Protein AF-A0A0R3R130-F1 (afdb_monomer_lite)

pLDDT: mean 77.48, std 17.97, range [28.05, 92.94]

Foldseek 3Di:
DDDDDDDPVVVVVVVVVVPPCQVVLVVLLVLLLVLLPPQVPPDDDDPVCVVCVVVVVVVVLVVLVVLLVVCVVVVDPDLQVSLVVVVVVVCVVVVVVVVVCVVVDDDDPPPPDDPVNVVVVVVCVVPVVVVSSVLSVCSNVDDSSVSVSVVSVVSLVVSVVCCVVVVPVDGDPSSVSSSVSNVVSVVVVVVVVVVVVVVVVVVVD

Sequence (205 aa):
MNEPCSRPHCFLSYFHHRNSSRPDLLAPIAFGGSLSWLELSLIEYETYSLIFAPVLAILQGFQVLQIQKCYQTLNANQPETFILYFTGFTTIGLSVPAFYSWINSTISADASWESIDYLLIGMSLMFMPNYKYSEMWLQLNLTAYDFMVLEQAKFWAASIGQWLVQNMAHATIFALTGKIIMLGALMRYFTEIKQPQKADYNNLS

Organism: NCBI:txid42155

Structure (mmCIF, N/CA/C/O backbone):
data_AF-A0A0R3R130-F1
#
_entry.id   AF-A0A0R3R130-F1
#
loop_
_atom_site.group_PDB
_atom_site.id
_atom_site.type_symbol
_atom_site.label_atom_id
_atom_site.label_alt_id
_atom_site.label_comp_id
_atom_site.label_asym_id
_atom_site.label_entity_id
_atom_site.label_seq_id
_atom_site.pdbx_PDB_ins_code
_atom_site.Cartn_x
_atom_site.Cartn_y
_atom_site.Cartn_z
_atom_site.occupancy
_atom_site.B_iso_or_equiv
_atom_site.auth_seq_id
_a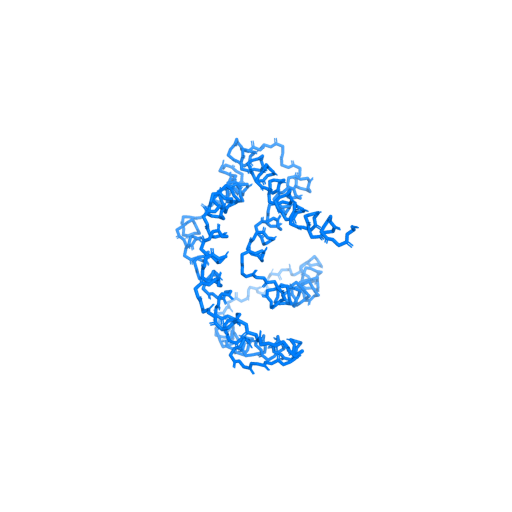tom_site.auth_comp_id
_atom_site.auth_asym_id
_atom_site.auth_atom_id
_atom_site.pdbx_PDB_model_num
ATOM 1 N N . MET A 1 1 ? -29.002 -7.096 43.453 1.00 31.34 1 MET A N 1
ATOM 2 C CA . MET A 1 1 ? -29.410 -8.262 42.642 1.00 31.34 1 MET A CA 1
ATOM 3 C C . MET A 1 1 ? -29.860 -7.690 41.311 1.00 31.34 1 MET A C 1
ATOM 5 O O . MET A 1 1 ? -30.945 -7.136 41.238 1.00 31.34 1 MET A O 1
ATOM 9 N N . ASN A 1 2 ? -28.941 -7.647 40.345 1.00 29.89 2 ASN A N 1
ATOM 10 C CA . ASN A 1 2 ? -29.126 -6.974 39.060 1.00 29.89 2 ASN A CA 1
ATOM 11 C C . ASN A 1 2 ? -29.527 -8.016 38.018 1.00 29.89 2 ASN A C 1
ATOM 13 O O . ASN A 1 2 ? -28.760 -8.943 37.763 1.00 29.89 2 ASN A O 1
ATOM 17 N N . GLU A 1 3 ? -30.695 -7.846 37.412 1.00 28.05 3 GLU A N 1
ATOM 18 C CA . GLU A 1 3 ? -31.044 -8.532 36.171 1.00 28.05 3 GLU A CA 1
ATOM 19 C C . GLU A 1 3 ? -30.423 -7.773 34.984 1.00 28.05 3 GLU A C 1
ATOM 21 O O . GLU A 1 3 ? -30.603 -6.556 34.878 1.00 28.05 3 GLU A O 1
ATOM 26 N N . PRO A 1 4 ? -29.684 -8.435 34.077 1.00 39.84 4 PRO A N 1
ATOM 27 C CA . PRO A 1 4 ? -29.203 -7.800 32.861 1.00 39.84 4 PRO A CA 1
ATOM 28 C C . PRO A 1 4 ? -30.310 -7.760 31.799 1.00 39.84 4 PRO A C 1
ATOM 30 O O . PRO A 1 4 ? -30.904 -8.772 31.427 1.00 39.84 4 PRO A O 1
ATOM 33 N N . CYS A 1 5 ? -30.558 -6.554 31.288 1.00 30.91 5 CYS A N 1
ATOM 34 C CA . CYS A 1 5 ? -31.494 -6.254 30.212 1.00 30.91 5 CYS A CA 1
ATOM 35 C C . CYS A 1 5 ? -31.111 -6.998 28.916 1.00 30.91 5 CYS A C 1
ATOM 37 O O . CYS A 1 5 ? -30.231 -6.580 28.165 1.00 30.91 5 CYS A O 1
ATOM 39 N N . SER A 1 6 ? -31.800 -8.108 28.643 1.00 38.41 6 SER A N 1
ATOM 40 C CA . SER A 1 6 ? -31.824 -8.789 27.346 1.00 38.41 6 SER A CA 1
ATOM 41 C C . SER A 1 6 ? -32.744 -8.046 26.375 1.00 38.41 6 SER A C 1
ATOM 43 O O . SER A 1 6 ? -33.950 -8.282 26.384 1.00 38.41 6 SER A O 1
ATOM 45 N N . ARG A 1 7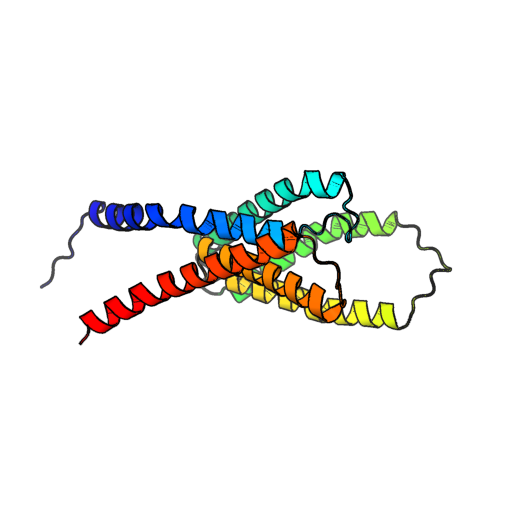 ? -32.208 -7.184 25.497 1.00 35.62 7 ARG A N 1
ATOM 46 C CA . ARG A 1 7 ? -32.868 -6.842 24.216 1.00 35.62 7 ARG A CA 1
ATOM 47 C C . ARG A 1 7 ? -31.848 -6.579 23.089 1.00 35.62 7 ARG A C 1
ATOM 49 O O . ARG A 1 7 ? -31.113 -5.596 23.164 1.00 35.62 7 ARG A O 1
ATOM 56 N N . PRO A 1 8 ? -31.861 -7.359 21.988 1.00 36.44 8 PRO A N 1
ATOM 57 C CA . PRO A 1 8 ? -30.948 -7.195 20.844 1.00 36.44 8 PRO A CA 1
ATOM 58 C C . PRO A 1 8 ? -31.206 -5.932 19.994 1.00 36.44 8 PRO A C 1
ATOM 60 O O . PRO A 1 8 ? -30.389 -5.569 19.151 1.00 36.44 8 PRO A O 1
ATOM 63 N N . HIS A 1 9 ? -32.306 -5.210 20.229 1.00 28.75 9 HIS A N 1
ATOM 64 C CA . HIS A 1 9 ? -32.663 -4.011 19.460 1.00 28.75 9 HIS A CA 1
ATOM 65 C C . HIS A 1 9 ? -31.879 -2.746 19.849 1.00 28.75 9 HIS A C 1
ATOM 67 O O . HIS A 1 9 ? -31.760 -1.833 19.034 1.00 28.75 9 HIS A O 1
ATOM 73 N N . CYS A 1 10 ? -31.302 -2.685 21.055 1.00 32.72 10 CYS A N 1
ATOM 74 C CA . CYS A 1 10 ? -30.516 -1.519 21.480 1.00 32.72 10 CYS A CA 1
ATOM 75 C C . CYS A 1 10 ? -29.118 -1.508 20.834 1.00 32.72 10 CYS A C 1
ATOM 77 O O . CYS A 1 10 ? -28.615 -0.463 20.425 1.00 32.72 10 CYS A O 1
ATOM 79 N N . PHE A 1 11 ? -28.534 -2.694 20.636 1.00 33.88 11 PHE A N 1
ATOM 80 C CA . PHE A 1 11 ? -27.241 -2.849 19.968 1.00 33.88 11 PHE A CA 1
ATOM 81 C C . PHE A 1 11 ? -27.325 -2.502 18.475 1.00 33.88 11 PHE A C 1
ATOM 83 O O . PHE A 1 11 ? -26.425 -1.865 17.933 1.00 33.88 11 PHE A O 1
ATOM 90 N N . LEU A 1 12 ? -28.445 -2.846 17.825 1.00 32.09 12 LEU A N 1
ATOM 91 C CA . LEU A 1 12 ? -28.671 -2.546 16.411 1.00 32.09 12 LEU A CA 1
ATOM 92 C C . LEU A 1 12 ? -28.835 -1.041 16.146 1.00 32.09 12 LEU A C 1
ATOM 94 O O . LEU A 1 12 ? -28.318 -0.544 15.153 1.00 32.09 12 LEU A O 1
ATOM 98 N N . SER A 1 13 ? -29.497 -0.303 17.043 1.00 29.48 13 SER A N 1
ATOM 99 C CA . SER A 1 13 ? -29.672 1.154 16.923 1.00 29.48 13 SER A CA 1
ATOM 100 C C . SER A 1 13 ? -28.343 1.912 17.062 1.00 29.48 13 SER A C 1
ATOM 102 O O . SER A 1 13 ? -28.028 2.786 16.251 1.00 29.48 13 SER A O 1
ATOM 104 N N . TYR A 1 14 ? -27.496 1.502 18.012 1.00 34.56 14 TYR A N 1
ATOM 105 C CA . TYR A 1 14 ? -26.167 2.096 18.200 1.00 34.56 14 TYR A CA 1
ATOM 106 C C . TYR A 1 14 ? -25.210 1.784 17.036 1.00 34.56 14 TYR A C 1
ATOM 108 O O . TYR A 1 14 ? -24.368 2.609 16.674 1.00 34.56 14 TYR A O 1
ATOM 116 N N . PHE A 1 15 ? -25.359 0.614 16.404 1.00 31.27 15 PHE A N 1
ATOM 117 C CA . PHE A 1 15 ? -24.614 0.251 15.196 1.00 31.27 15 PHE A CA 1
ATOM 118 C C . PHE A 1 15 ? -25.134 0.970 13.945 1.00 31.27 15 PHE A C 1
ATOM 120 O O . PHE A 1 15 ? -24.342 1.384 13.098 1.00 31.27 15 PHE A O 1
ATOM 127 N N . HIS A 1 16 ? -26.450 1.165 13.834 1.00 29.20 16 HIS A N 1
ATOM 128 C CA . HIS A 1 16 ? -27.055 1.789 12.662 1.00 29.20 16 HIS A CA 1
ATOM 129 C C . HIS A 1 16 ? -26.813 3.304 12.625 1.00 29.20 16 HIS A C 1
ATOM 131 O O . HIS A 1 16 ? -26.509 3.833 11.556 1.00 29.20 16 HIS A O 1
ATOM 137 N N . HIS A 1 17 ? -26.832 3.986 13.778 1.00 33.22 17 HIS A N 1
ATOM 138 C CA . HIS A 1 17 ? -26.537 5.421 13.840 1.00 33.22 17 HIS A CA 1
ATOM 139 C C . HIS A 1 17 ? -25.041 5.732 13.642 1.00 33.22 17 HIS A C 1
ATOM 141 O O . HIS A 1 17 ? -24.707 6.731 13.008 1.00 33.22 17 HIS A O 1
ATOM 147 N N . ARG A 1 18 ? -24.133 4.836 14.071 1.00 41.16 18 ARG A N 1
ATOM 148 C CA . ARG A 1 18 ? -22.684 4.926 13.786 1.00 41.16 18 ARG A CA 1
ATOM 149 C C . ARG A 1 18 ? -22.335 4.784 12.304 1.00 41.16 18 ARG A C 1
ATOM 151 O O . ARG A 1 18 ? -21.275 5.249 11.906 1.00 41.16 18 ARG A O 1
ATOM 158 N N . ASN A 1 19 ? -23.172 4.128 11.501 1.00 39.78 19 ASN A N 1
ATOM 159 C CA . ASN A 1 19 ? -22.876 3.848 10.092 1.00 39.78 19 ASN A CA 1
ATOM 160 C C . ASN A 1 19 ? -23.245 4.986 9.130 1.00 39.78 19 ASN A C 1
ATOM 162 O O . ASN A 1 19 ? -22.740 4.998 8.013 1.00 39.78 19 ASN A O 1
ATOM 166 N N . SER A 1 20 ? -24.086 5.941 9.540 1.00 41.59 20 SER A N 1
ATOM 167 C CA . SER A 1 20 ? -24.593 6.975 8.626 1.00 41.59 20 SER A CA 1
ATOM 168 C C . SER A 1 20 ? -23.570 8.068 8.292 1.00 41.59 20 SER A C 1
ATOM 170 O O . SER A 1 20 ? -23.636 8.618 7.203 1.00 41.59 20 SER A O 1
ATOM 172 N N . SER A 1 21 ? -22.625 8.373 9.187 1.00 49.97 21 SER A N 1
ATOM 173 C CA . SER A 1 21 ? -21.664 9.486 9.020 1.00 49.97 21 SER A CA 1
ATOM 174 C C . SER A 1 21 ? -20.311 9.061 8.432 1.00 49.97 21 SER A C 1
ATOM 176 O O . SER A 1 21 ? -19.469 9.891 8.107 1.00 49.97 21 SER A O 1
ATOM 178 N N . ARG A 1 22 ? -20.070 7.749 8.338 1.00 61.03 22 ARG A N 1
ATOM 179 C CA . ARG A 1 22 ? -18.779 7.151 7.965 1.00 61.03 22 ARG A CA 1
ATOM 180 C C . ARG A 1 22 ? -18.469 7.111 6.461 1.00 61.03 22 ARG A C 1
ATOM 182 O O . ARG A 1 22 ? -17.291 7.284 6.137 1.00 61.03 22 ARG A O 1
ATOM 189 N N . PRO A 1 23 ? -19.431 6.899 5.535 1.00 61.53 23 PRO A N 1
ATOM 190 C CA . PRO A 1 23 ? -19.121 6.925 4.103 1.00 61.53 23 PRO A CA 1
ATOM 191 C C . PRO A 1 23 ? -18.754 8.336 3.620 1.00 61.53 23 PRO A C 1
ATOM 193 O O . PRO A 1 23 ? -17.851 8.475 2.795 1.00 61.53 23 PRO A O 1
ATOM 196 N N . ASP A 1 24 ? -19.357 9.370 4.213 1.00 70.69 24 ASP A N 1
ATOM 197 C CA . ASP A 1 24 ? -19.080 10.782 3.910 1.00 70.69 24 ASP A CA 1
ATOM 198 C C . ASP A 1 24 ? -17.636 11.191 4.227 1.00 70.69 24 ASP A C 1
ATOM 200 O O . ASP A 1 24 ? -17.111 12.135 3.639 1.00 70.69 24 ASP A O 1
ATOM 204 N N . LEU A 1 25 ? -16.984 10.478 5.149 1.00 74.62 25 LEU A N 1
ATOM 205 C CA . LEU A 1 25 ? -15.594 10.709 5.528 1.00 74.62 25 LEU A CA 1
ATOM 206 C C . LEU A 1 25 ? -14.614 9.843 4.722 1.00 74.62 25 LEU A C 1
ATOM 208 O O . LEU A 1 25 ? -13.519 10.288 4.397 1.00 74.62 25 LEU A O 1
ATOM 212 N N . LEU A 1 26 ? -15.014 8.624 4.351 1.00 79.00 26 LEU A N 1
ATOM 213 C CA . LEU A 1 26 ? -14.197 7.713 3.540 1.00 79.00 26 LEU A CA 1
ATOM 214 C C . LEU A 1 26 ? -14.016 8.192 2.107 1.00 79.00 26 LEU A C 1
ATOM 216 O O . LEU A 1 26 ? -12.917 8.088 1.571 1.00 79.00 26 LEU A O 1
ATOM 220 N N . ALA A 1 27 ? -15.082 8.694 1.481 1.00 82.12 27 ALA A N 1
ATOM 221 C CA . ALA A 1 27 ? -15.030 9.156 0.101 1.00 82.12 27 ALA A CA 1
ATOM 222 C C . ALA A 1 27 ? -13.942 10.228 -0.118 1.00 82.12 27 ALA A C 1
ATOM 224 O O . ALA A 1 27 ? -13.076 10.010 -0.967 1.00 82.12 27 ALA A O 1
ATOM 225 N N . PRO A 1 28 ? -13.886 11.338 0.648 1.00 83.56 28 PRO A N 1
ATOM 226 C CA . PRO A 1 28 ? -12.845 12.344 0.456 1.00 83.56 28 PRO A CA 1
ATOM 227 C C . PRO A 1 28 ? -11.439 11.830 0.797 1.00 83.56 28 PRO A C 1
ATOM 229 O O . PRO A 1 28 ? -10.483 12.273 0.168 1.00 83.56 28 PRO A O 1
ATOM 232 N N . ILE A 1 29 ? -11.298 10.873 1.723 1.00 86.19 29 ILE A N 1
ATOM 233 C CA . ILE A 1 29 ? -10.010 10.220 2.018 1.00 86.19 29 ILE A CA 1
ATOM 234 C C . ILE A 1 29 ? -9.550 9.380 0.819 1.00 86.19 29 ILE A C 1
ATOM 236 O O . ILE A 1 29 ? -8.415 9.514 0.370 1.00 86.19 29 ILE A O 1
ATOM 240 N N . ALA A 1 30 ? -10.433 8.555 0.255 1.00 84.62 30 ALA A N 1
ATOM 241 C CA . ALA A 1 30 ? -10.120 7.706 -0.891 1.00 84.62 30 ALA A CA 1
ATOM 242 C C . ALA A 1 30 ? -9.814 8.530 -2.153 1.00 84.62 30 ALA A C 1
ATOM 244 O O . ALA A 1 30 ? -8.827 8.265 -2.842 1.00 84.62 30 ALA A O 1
ATOM 245 N N . PHE A 1 31 ? -10.617 9.563 -2.433 1.00 85.38 31 PHE A N 1
ATOM 246 C CA . PHE A 1 31 ? -10.388 10.469 -3.560 1.00 85.38 31 PHE A CA 1
ATOM 247 C C . PHE A 1 31 ? -9.133 11.322 -3.362 1.00 85.38 31 PHE A C 1
ATOM 249 O O . PHE A 1 31 ? -8.317 11.409 -4.274 1.00 85.38 31 PHE A O 1
ATOM 256 N N . GLY A 1 32 ? -8.946 11.920 -2.183 1.00 83.69 32 GLY A N 1
ATOM 257 C CA . GLY A 1 32 ? -7.773 12.738 -1.872 1.00 83.69 32 GLY A CA 1
ATOM 258 C C . GLY A 1 32 ? -6.475 11.932 -1.917 1.00 83.69 32 GLY A C 1
ATOM 259 O O . GLY A 1 32 ? -5.506 12.365 -2.539 1.00 83.69 32 GLY A O 1
ATOM 260 N N . GLY A 1 33 ? -6.478 10.730 -1.332 1.00 83.69 33 GLY A N 1
ATOM 261 C CA . GLY A 1 33 ? -5.364 9.783 -1.389 1.00 83.69 33 GLY A CA 1
ATOM 262 C C . GLY A 1 33 ? -5.024 9.380 -2.823 1.00 83.69 33 GLY A C 1
ATOM 263 O O . GLY A 1 33 ? -3.882 9.540 -3.244 1.00 83.69 33 GLY A O 1
ATOM 264 N N . SER A 1 34 ? -6.014 8.969 -3.618 1.00 85.56 34 SER A N 1
ATOM 265 C CA . SER A 1 34 ? -5.791 8.561 -5.016 1.00 85.56 34 SER A CA 1
ATOM 266 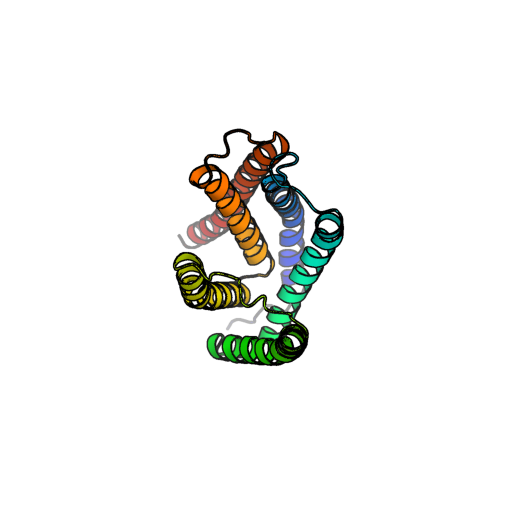C C . SER A 1 34 ? -5.301 9.719 -5.893 1.00 85.56 34 SER A C 1
ATOM 268 O O . SER A 1 34 ? -4.352 9.564 -6.658 1.00 85.56 34 SER A O 1
ATOM 270 N N . LEU A 1 35 ? -5.900 10.908 -5.751 1.00 84.31 35 LEU A N 1
ATOM 271 C CA . LEU A 1 35 ? -5.484 12.111 -6.478 1.00 84.31 35 LEU A CA 1
ATOM 272 C C . LEU A 1 35 ? -4.083 12.569 -6.082 1.00 84.31 35 LEU A C 1
ATOM 274 O O . LEU A 1 35 ? -3.366 13.075 -6.936 1.00 84.31 35 LEU A O 1
ATOM 278 N N . SER A 1 36 ? -3.668 12.372 -4.824 1.00 83.00 36 SER A N 1
ATOM 279 C CA . SER A 1 36 ? -2.345 12.801 -4.354 1.00 83.00 36 SER A CA 1
ATOM 280 C C . SER A 1 36 ? -1.186 12.164 -5.124 1.00 83.00 36 SER A C 1
ATOM 282 O O . SER A 1 36 ? -0.129 12.785 -5.209 1.00 83.00 36 SER A O 1
ATOM 284 N N . TRP A 1 37 ? -1.414 10.994 -5.727 1.00 80.81 37 TRP A N 1
ATOM 285 C CA . TRP A 1 37 ? -0.456 10.244 -6.540 1.00 80.81 37 TRP A CA 1
ATOM 286 C C . TRP A 1 37 ? -0.611 10.447 -8.053 1.00 80.81 37 TRP A C 1
ATOM 288 O O . TRP A 1 37 ? 0.165 9.874 -8.813 1.00 80.81 37 TRP A O 1
ATOM 298 N N . LEU A 1 38 ? -1.599 11.227 -8.511 1.00 79.00 38 LEU A N 1
ATOM 299 C CA . LEU A 1 38 ? -1.857 11.466 -9.935 1.00 79.00 38 LEU A CA 1
ATOM 300 C C . LEU A 1 38 ? -1.016 12.633 -10.475 1.00 79.00 38 LEU A C 1
ATOM 302 O O . LEU A 1 38 ? -1.462 13.777 -10.601 1.00 79.00 38 LEU A O 1
ATOM 306 N N . GLU A 1 39 ? 0.214 12.313 -10.853 1.00 72.69 39 GLU A N 1
ATOM 307 C CA . GLU A 1 39 ? 1.207 13.216 -11.438 1.00 72.69 39 GLU A CA 1
ATOM 308 C C . GLU A 1 39 ? 1.297 13.023 -12.955 1.00 72.69 39 GLU A C 1
ATOM 310 O O . GLU A 1 39 ? 2.336 12.682 -13.522 1.00 72.69 39 GLU A O 1
ATOM 315 N N . LEU A 1 40 ? 0.156 13.239 -13.620 1.00 64.44 40 LEU A N 1
ATOM 316 C CA . LEU A 1 40 ? 0.034 13.222 -15.077 1.00 64.44 40 LEU A CA 1
ATOM 317 C C . LEU A 1 40 ? 1.001 14.252 -15.689 1.00 64.44 40 LEU A C 1
ATOM 319 O O . LEU A 1 40 ? 0.753 15.447 -15.570 1.00 64.44 40 LEU A O 1
ATOM 323 N N . SER A 1 41 ? 2.059 13.755 -16.342 1.00 58.47 41 SER A N 1
ATOM 324 C CA . SER A 1 41 ? 3.180 14.447 -17.020 1.00 58.47 41 SER A CA 1
ATOM 325 C C . SER A 1 41 ? 4.565 14.284 -16.382 1.00 58.47 41 SER A C 1
ATOM 327 O O . SER A 1 41 ? 5.535 14.625 -17.052 1.00 58.47 41 SER A O 1
ATOM 329 N N . LEU A 1 42 ? 4.687 13.801 -15.139 1.00 60.78 42 LEU A N 1
ATOM 330 C CA . LEU A 1 42 ? 5.997 13.511 -14.519 1.00 60.78 42 LEU A CA 1
ATOM 331 C C . LEU A 1 42 ? 6.264 12.023 -14.358 1.00 60.78 42 LEU A C 1
ATOM 333 O O . LEU A 1 42 ? 7.406 11.592 -14.488 1.00 60.78 42 LEU A O 1
ATOM 337 N N . ILE A 1 43 ? 5.215 11.252 -14.089 1.00 65.06 43 ILE A N 1
ATOM 338 C CA . ILE A 1 43 ? 5.286 9.798 -14.023 1.00 65.06 43 ILE A CA 1
ATOM 339 C C . ILE A 1 43 ? 4.687 9.254 -15.320 1.00 65.06 43 ILE A C 1
ATOM 341 O O . ILE A 1 43 ? 3.550 9.572 -15.678 1.00 65.06 43 ILE A O 1
ATOM 345 N N . GLU A 1 44 ? 5.464 8.450 -16.044 1.00 66.25 44 GLU A N 1
ATOM 346 C CA . GLU A 1 44 ? 4.973 7.716 -17.208 1.00 66.25 44 GLU A CA 1
ATOM 347 C C . GLU A 1 44 ? 4.066 6.582 -16.723 1.00 66.25 44 GLU A C 1
ATOM 349 O O . GLU A 1 44 ? 4.520 5.561 -16.207 1.00 66.25 44 GLU A O 1
ATOM 354 N N . TYR A 1 45 ? 2.753 6.782 -16.841 1.00 70.88 45 TYR A N 1
ATOM 355 C CA . TYR A 1 45 ? 1.785 5.747 -16.506 1.00 70.88 45 TYR A CA 1
ATOM 356 C C . TYR A 1 45 ? 1.583 4.814 -17.692 1.00 70.88 45 TYR A C 1
ATOM 358 O O . TYR A 1 45 ? 1.104 5.220 -18.752 1.00 70.88 45 TYR A O 1
ATOM 366 N N . GLU A 1 46 ? 1.874 3.537 -17.486 1.00 81.50 46 GLU A N 1
ATOM 367 C CA . GLU A 1 46 ? 1.525 2.507 -18.452 1.00 81.50 46 GLU A CA 1
ATOM 368 C C . GLU A 1 46 ? 0.007 2.258 -18.450 1.00 81.50 46 GLU A C 1
ATOM 370 O O . GLU A 1 46 ? -0.629 2.164 -17.394 1.00 81.50 46 GLU A O 1
ATOM 375 N N . THR A 1 47 ? -0.592 2.115 -19.636 1.00 83.81 47 THR A N 1
ATOM 376 C CA . THR A 1 47 ? -2.045 1.933 -19.799 1.00 83.81 47 THR A CA 1
ATOM 377 C C . THR A 1 47 ? -2.572 0.730 -19.018 1.00 83.81 47 THR A C 1
ATOM 379 O O . THR A 1 47 ? -3.629 0.813 -18.394 1.00 83.81 47 THR A O 1
ATOM 382 N N . TYR A 1 48 ? -1.819 -0.372 -18.994 1.00 86.44 48 TYR A N 1
ATOM 383 C CA . TYR A 1 48 ? -2.195 -1.564 -18.236 1.00 86.44 48 TYR A CA 1
ATOM 384 C C . TYR A 1 48 ? -2.224 -1.298 -16.726 1.00 86.44 48 TYR A C 1
ATOM 386 O O . TYR A 1 48 ? -3.159 -1.728 -16.054 1.00 86.44 48 TYR A O 1
ATOM 394 N N . SER A 1 49 ? -1.267 -0.530 -16.198 1.00 83.31 49 SER A N 1
ATOM 395 C CA . SER A 1 49 ? -1.220 -0.169 -14.776 1.00 83.31 49 SER A CA 1
ATOM 396 C C . SER A 1 49 ? -2.452 0.639 -14.356 1.00 83.31 49 SER A C 1
ATOM 398 O O . SER A 1 49 ? -3.100 0.310 -13.364 1.00 83.31 49 SER A O 1
ATOM 400 N N . LEU A 1 50 ? -2.862 1.624 -15.165 1.00 81.25 50 LEU A N 1
ATOM 401 C CA . LEU A 1 50 ? -4.062 2.429 -14.898 1.00 81.25 50 LEU A CA 1
ATOM 402 C C . LEU A 1 50 ? -5.352 1.595 -14.893 1.00 81.25 50 LEU A C 1
ATOM 404 O O . LEU A 1 50 ? -6.244 1.849 -14.084 1.00 81.25 50 LEU A O 1
ATOM 408 N N . ILE A 1 51 ? -5.450 0.592 -15.769 1.00 87.69 51 ILE A N 1
ATOM 409 C CA . ILE A 1 51 ? -6.621 -0.294 -15.856 1.00 87.69 51 ILE A CA 1
ATOM 410 C C . ILE A 1 51 ? -6.656 -1.287 -14.686 1.00 87.69 51 ILE A C 1
ATOM 412 O O . ILE A 1 51 ? -7.726 -1.554 -14.138 1.00 87.69 51 ILE A O 1
ATOM 416 N N . PHE A 1 52 ? -5.503 -1.829 -14.282 1.00 88.31 52 PHE A N 1
ATOM 417 C CA . PHE A 1 52 ? -5.427 -2.825 -13.210 1.00 88.31 52 PHE A CA 1
ATOM 418 C C . PHE A 1 52 ? -5.368 -2.226 -11.801 1.00 88.31 52 PHE A C 1
ATOM 420 O O . PHE A 1 52 ? -5.737 -2.913 -10.851 1.00 88.31 52 PHE A O 1
ATOM 427 N N . ALA A 1 53 ? -4.991 -0.956 -11.641 1.00 85.69 53 ALA A N 1
ATOM 428 C CA . ALA A 1 53 ? -4.981 -0.259 -10.354 1.00 85.69 53 ALA A CA 1
ATOM 429 C C . ALA A 1 53 ? -6.299 -0.379 -9.550 1.00 85.69 53 ALA A C 1
ATOM 431 O O . ALA A 1 53 ? -6.237 -0.766 -8.379 1.00 85.69 53 ALA A O 1
ATOM 432 N N . PRO A 1 54 ? -7.501 -0.130 -10.116 1.00 86.94 54 PRO A N 1
ATOM 433 C CA . PRO A 1 54 ? -8.750 -0.308 -9.371 1.00 86.94 54 PRO A CA 1
ATOM 434 C C . PRO A 1 54 ? -9.023 -1.775 -9.010 1.00 86.94 54 PRO A C 1
ATOM 436 O O . PRO A 1 54 ? -9.543 -2.054 -7.931 1.00 86.94 54 PRO A O 1
ATOM 439 N N . VAL A 1 55 ? -8.646 -2.722 -9.876 1.00 89.75 55 VAL A N 1
ATOM 440 C CA . VAL A 1 55 ? -8.788 -4.161 -9.596 1.00 89.75 55 VAL A CA 1
ATOM 441 C C . VAL A 1 55 ? -7.903 -4.557 -8.415 1.00 89.75 55 VAL A C 1
ATOM 443 O O . VAL A 1 55 ? -8.366 -5.242 -7.503 1.00 89.75 55 VAL A O 1
ATOM 446 N N . LEU A 1 56 ? -6.660 -4.074 -8.391 1.00 87.31 56 LEU A N 1
ATOM 447 C CA . LEU A 1 56 ? -5.724 -4.289 -7.291 1.00 87.31 56 LEU A CA 1
ATOM 448 C C . LEU A 1 56 ? -6.268 -3.721 -5.973 1.00 87.31 56 LEU A C 1
ATOM 450 O O . LEU A 1 56 ? -6.250 -4.420 -4.963 1.00 87.31 56 LEU A O 1
ATOM 454 N N . ALA A 1 57 ? -6.820 -2.505 -5.992 1.00 86.69 57 ALA A N 1
ATOM 455 C CA . ALA A 1 57 ? -7.412 -1.884 -4.807 1.00 86.69 57 ALA A CA 1
ATOM 456 C C . ALA A 1 57 ? -8.601 -2.694 -4.251 1.00 86.69 57 ALA A C 1
ATOM 458 O O . ALA A 1 57 ? -8.727 -2.878 -3.039 1.00 86.69 57 ALA A O 1
ATOM 459 N N . ILE A 1 58 ? -9.453 -3.235 -5.129 1.00 88.75 58 ILE A N 1
ATOM 460 C CA . ILE A 1 58 ? -10.569 -4.106 -4.731 1.00 88.75 58 ILE A CA 1
ATOM 461 C C . ILE A 1 58 ? -10.047 -5.403 -4.101 1.00 88.75 58 ILE A C 1
ATOM 463 O O . ILE A 1 58 ? -10.521 -5.808 -3.036 1.00 88.75 58 ILE A O 1
ATOM 467 N N . LEU A 1 59 ? -9.061 -6.048 -4.730 1.00 90.50 59 LEU A N 1
ATOM 468 C CA . LEU A 1 59 ? -8.450 -7.277 -4.217 1.00 90.50 59 LEU A CA 1
ATOM 469 C C . LEU A 1 59 ? -7.785 -7.059 -2.854 1.00 90.50 59 LEU A C 1
ATOM 471 O O . LEU A 1 59 ? -7.951 -7.888 -1.960 1.00 90.50 59 LEU A O 1
ATOM 475 N N . GLN A 1 60 ? -7.110 -5.926 -2.663 1.00 88.19 60 GLN A N 1
ATOM 476 C CA . GLN A 1 60 ? -6.521 -5.535 -1.383 1.00 88.19 60 GLN A CA 1
ATOM 477 C C . GLN A 1 60 ? -7.591 -5.361 -0.297 1.00 88.19 60 GLN A C 1
ATOM 479 O O . GLN A 1 60 ? -7.443 -5.882 0.810 1.00 88.19 60 GLN A O 1
ATOM 484 N N . GLY A 1 61 ? -8.715 -4.713 -0.618 1.00 87.75 61 GLY A N 1
ATOM 485 C CA . GLY A 1 61 ? -9.854 -4.604 0.297 1.00 87.75 61 GLY A CA 1
ATOM 486 C C . GLY A 1 61 ? -10.420 -5.972 0.699 1.00 87.75 61 GLY A C 1
ATOM 487 O O . GLY A 1 61 ? -10.660 -6.229 1.883 1.00 87.75 61 GLY A O 1
ATOM 488 N N . PHE A 1 62 ? -10.579 -6.888 -0.262 1.00 89.50 62 PHE A N 1
ATOM 489 C CA . PHE A 1 62 ? -11.011 -8.260 0.022 1.00 89.50 62 PHE A CA 1
ATOM 490 C C . PHE A 1 62 ? -10.015 -9.015 0.895 1.00 89.50 62 PHE A C 1
ATOM 492 O O . PHE A 1 62 ? -10.431 -9.644 1.869 1.00 89.50 62 PHE A O 1
ATOM 499 N N . GLN A 1 63 ? -8.722 -8.925 0.587 1.00 90.75 63 GLN A N 1
ATOM 500 C CA . GLN A 1 63 ? -7.662 -9.539 1.379 1.00 90.75 63 GLN A CA 1
ATOM 501 C C . GLN A 1 63 ? -7.733 -9.067 2.833 1.00 90.75 63 GLN A C 1
ATOM 503 O O . GLN A 1 63 ? -7.674 -9.887 3.753 1.00 90.75 63 GLN A O 1
ATOM 508 N N . VAL A 1 64 ? -7.916 -7.762 3.052 1.00 89.50 64 VAL A N 1
ATOM 509 C CA . VAL A 1 64 ? -7.958 -7.202 4.404 1.00 89.50 64 VAL A CA 1
ATOM 510 C C . VAL A 1 64 ? -9.116 -7.771 5.216 1.00 89.50 64 VAL A C 1
ATOM 512 O O . VAL A 1 64 ? -8.923 -8.233 6.346 1.00 89.50 64 VAL A O 1
ATOM 515 N N . LEU A 1 65 ? -10.306 -7.813 4.616 1.00 89.69 65 LEU A N 1
ATOM 516 C CA . LEU A 1 65 ? -11.504 -8.366 5.246 1.00 89.69 65 LEU A CA 1
ATOM 517 C C . LEU A 1 65 ? -11.396 -9.876 5.484 1.00 89.69 65 LEU A C 1
ATOM 519 O O . LEU A 1 65 ? -11.852 -10.369 6.516 1.00 89.69 65 LEU A O 1
ATOM 523 N N . GLN A 1 66 ? -10.813 -10.623 4.546 1.00 90.56 66 GLN A N 1
ATOM 524 C CA . GLN A 1 66 ? -10.644 -12.072 4.668 1.00 90.56 66 GLN A CA 1
ATOM 525 C C . GLN A 1 66 ? -9.692 -12.440 5.805 1.00 90.56 66 GLN A C 1
ATOM 527 O O . GLN A 1 66 ? -10.024 -13.310 6.608 1.00 90.56 66 GLN A O 1
ATOM 532 N N . ILE A 1 67 ? -8.551 -11.757 5.916 1.00 90.06 67 ILE A N 1
ATOM 533 C CA . ILE A 1 67 ? -7.570 -12.004 6.981 1.00 90.06 67 ILE A CA 1
ATOM 534 C C . ILE A 1 67 ? -8.186 -11.720 8.355 1.00 90.06 67 ILE A C 1
ATOM 536 O O . ILE A 1 67 ? -8.068 -12.552 9.253 1.00 90.06 67 ILE A O 1
ATOM 540 N N . GLN A 1 68 ? -8.901 -10.600 8.513 1.00 87.94 68 GLN A N 1
ATOM 541 C CA . GLN A 1 68 ? -9.560 -10.270 9.783 1.00 87.94 68 GLN A CA 1
ATOM 542 C C . GLN A 1 68 ? -10.631 -11.298 10.163 1.00 87.94 68 GLN A C 1
ATOM 544 O O . GLN A 1 68 ? -10.676 -11.748 11.307 1.00 87.94 68 GLN A O 1
ATOM 549 N N . LYS A 1 69 ? -11.465 -11.721 9.203 1.00 88.69 69 LYS A N 1
ATOM 550 C CA . LYS A 1 69 ? -12.466 -12.774 9.432 1.00 88.69 69 LYS A CA 1
ATOM 551 C C . LYS A 1 69 ? -11.817 -14.101 9.812 1.00 88.69 69 LYS A C 1
ATOM 553 O O . LYS A 1 69 ? -12.297 -14.768 10.724 1.00 88.69 69 LYS A O 1
ATOM 558 N N . CYS A 1 70 ? -10.738 -14.477 9.130 1.00 88.56 70 CYS A N 1
ATOM 559 C CA . CYS A 1 70 ? -9.985 -15.696 9.409 1.00 88.56 70 CYS A CA 1
ATOM 560 C C . CYS A 1 70 ? -9.437 -15.674 10.842 1.00 88.56 70 CYS A C 1
ATOM 562 O O . CYS A 1 70 ? -9.708 -16.588 11.615 1.00 88.56 70 CYS A O 1
ATOM 564 N N . TYR A 1 71 ? -8.779 -14.582 11.235 1.00 87.31 71 TYR A N 1
ATOM 565 C CA . TYR A 1 71 ? -8.240 -14.406 12.583 1.00 87.31 71 TYR A CA 1
ATOM 566 C C . TYR A 1 71 ? -9.318 -14.503 13.674 1.00 87.31 71 TYR A C 1
ATOM 568 O O . TYR A 1 71 ? -9.154 -15.242 14.644 1.00 87.31 71 TYR A O 1
ATOM 576 N N . GLN A 1 72 ? -10.455 -13.826 13.481 1.00 85.62 72 GLN A N 1
ATOM 577 C CA . GLN A 1 72 ? -11.587 -13.883 14.412 1.00 85.62 72 GLN A CA 1
ATOM 578 C C . GLN A 1 72 ? -12.203 -15.286 14.500 1.00 85.62 72 GLN A C 1
ATOM 580 O O . GLN A 1 72 ? -12.571 -15.728 15.584 1.00 85.62 72 GLN A O 1
ATOM 585 N N . THR A 1 73 ? -12.291 -16.002 13.376 1.00 87.19 73 THR A N 1
ATOM 586 C CA . THR A 1 73 ? -12.871 -17.356 13.321 1.00 87.19 73 THR A CA 1
ATOM 587 C C . THR A 1 73 ? -11.970 -18.389 13.992 1.00 87.19 73 THR A C 1
ATOM 589 O O . THR A 1 73 ? -12.466 -19.292 14.660 1.00 87.19 73 THR A O 1
ATOM 592 N N . LEU A 1 74 ? -10.648 -18.256 13.844 1.00 83.06 74 LEU A N 1
ATOM 593 C CA . LEU A 1 74 ? -9.683 -19.141 14.498 1.00 83.06 74 LEU A CA 1
ATOM 594 C C . LEU A 1 74 ? -9.579 -18.896 16.013 1.00 83.06 74 LEU A C 1
ATOM 596 O O . LEU A 1 74 ? -8.971 -19.714 16.699 1.00 83.06 74 LEU A O 1
ATOM 600 N N . ASN A 1 75 ? -10.154 -17.800 16.528 1.00 78.56 75 ASN A N 1
ATOM 601 C CA . ASN A 1 75 ? -10.071 -17.379 17.931 1.00 78.56 75 ASN A CA 1
ATOM 602 C C . ASN A 1 75 ? -8.633 -17.465 18.481 1.00 78.56 75 ASN A C 1
ATOM 604 O O . ASN A 1 75 ? -8.383 -17.955 19.584 1.00 78.56 75 ASN A O 1
ATOM 608 N N . ALA A 1 76 ? -7.666 -17.066 17.651 1.00 74.25 76 ALA A N 1
ATOM 609 C CA . ALA A 1 76 ? -6.258 -17.165 17.985 1.00 74.25 76 ALA A CA 1
ATOM 610 C C . ALA A 1 76 ? -5.912 -16.102 19.036 1.00 74.25 76 ALA A C 1
ATOM 612 O O . ALA A 1 76 ? -5.957 -14.909 18.759 1.00 74.25 76 ALA A O 1
ATOM 613 N N . ASN A 1 77 ? -5.524 -16.536 20.237 1.00 73.44 77 ASN A N 1
ATOM 614 C CA . ASN A 1 77 ? -5.114 -15.628 21.317 1.00 73.44 77 ASN A CA 1
ATOM 615 C C . ASN A 1 77 ? -3.731 -14.985 21.081 1.00 73.44 77 ASN A C 1
ATOM 617 O O . ASN A 1 77 ? -3.333 -14.102 21.836 1.00 73.44 77 ASN A O 1
ATOM 621 N N . GLN A 1 78 ? -2.982 -15.439 20.068 1.00 84.69 78 GLN A N 1
ATOM 622 C CA . GLN A 1 78 ? -1.618 -14.992 19.771 1.00 84.69 78 GLN A CA 1
ATOM 623 C C . GLN A 1 78 ? -1.516 -14.469 18.325 1.00 84.69 78 GLN A C 1
ATOM 625 O O . GLN A 1 78 ? -1.424 -15.271 17.390 1.00 84.69 78 GLN A O 1
ATOM 630 N N . PRO A 1 79 ? -1.515 -13.138 18.115 1.00 85.62 79 PRO A N 1
ATOM 631 C CA . PRO A 1 79 ? -1.434 -12.546 16.777 1.00 85.62 79 PRO A CA 1
ATOM 632 C C . PRO A 1 79 ? -0.101 -12.839 16.073 1.00 85.62 79 PRO A C 1
ATOM 634 O O . PRO A 1 79 ? -0.084 -13.054 14.865 1.00 85.62 79 PRO A O 1
ATOM 637 N N . GLU A 1 80 ? 1.007 -12.918 16.814 1.00 88.00 80 GLU A N 1
ATOM 638 C CA . GLU A 1 80 ? 2.352 -13.163 16.266 1.00 88.00 80 GLU A CA 1
ATOM 639 C C . GLU A 1 80 ? 2.435 -14.499 15.518 1.00 88.00 80 GLU A C 1
ATOM 641 O O . GLU A 1 80 ? 2.898 -14.573 14.379 1.00 88.00 80 GLU A O 1
ATOM 646 N N . THR A 1 81 ? 1.914 -15.556 16.140 1.00 88.06 81 THR A N 1
ATOM 647 C CA . THR A 1 81 ? 1.885 -16.908 15.581 1.00 88.06 81 THR A CA 1
ATOM 648 C C . THR A 1 81 ? 1.024 -16.973 14.323 1.00 88.06 81 THR A C 1
ATOM 650 O O . THR A 1 81 ? 1.411 -17.598 13.336 1.00 88.06 81 THR A O 1
ATOM 653 N N . PHE A 1 82 ? -0.123 -16.288 14.325 1.00 90.06 82 PHE A N 1
ATOM 654 C CA . PHE A 1 82 ? -0.988 -16.204 13.151 1.00 90.06 82 PHE A CA 1
ATOM 655 C C . PHE A 1 82 ? -0.285 -15.503 11.980 1.00 90.06 82 PHE A C 1
ATOM 657 O O . PHE A 1 82 ? -0.305 -16.020 10.862 1.00 90.06 82 PHE A O 1
ATOM 664 N N . ILE A 1 83 ? 0.382 -14.372 12.235 1.00 91.38 83 ILE A N 1
ATOM 665 C CA . ILE A 1 83 ? 1.131 -13.623 11.214 1.00 91.38 83 ILE A CA 1
ATOM 666 C C . ILE A 1 83 ? 2.237 -14.495 10.614 1.00 91.38 83 ILE A C 1
ATOM 668 O O . ILE A 1 83 ? 2.368 -14.560 9.390 1.00 91.38 83 ILE A O 1
ATOM 672 N N . LEU A 1 84 ? 3.004 -15.200 11.451 1.00 90.56 84 LEU A N 1
ATOM 673 C CA . LEU A 1 84 ? 4.101 -16.058 11.000 1.00 90.56 84 LEU A CA 1
ATOM 674 C C . LEU A 1 84 ? 3.605 -17.204 10.110 1.00 90.56 84 LEU A C 1
ATOM 676 O O . LEU A 1 84 ? 4.158 -17.430 9.034 1.00 90.56 84 LEU A O 1
ATOM 680 N N . TYR A 1 85 ? 2.534 -17.899 10.502 1.00 90.06 85 TYR A N 1
ATOM 681 C CA . TYR A 1 85 ? 1.981 -18.968 9.669 1.00 90.06 85 TYR A CA 1
ATOM 682 C C . TYR A 1 85 ? 1.382 -18.436 8.368 1.00 90.06 85 TYR A C 1
ATOM 684 O O . TYR A 1 85 ? 1.660 -18.979 7.300 1.00 90.06 85 TYR A O 1
ATOM 692 N N . PHE A 1 86 ? 0.603 -17.357 8.428 1.00 90.56 86 PHE A N 1
ATOM 693 C CA . PHE A 1 86 ? -0.027 -16.775 7.244 1.00 90.56 86 PHE A CA 1
ATOM 694 C C . PHE A 1 86 ? 1.009 -16.288 6.216 1.00 90.56 86 PHE A C 1
ATOM 696 O O . PHE A 1 86 ? 0.903 -16.588 5.022 1.00 90.56 86 PHE A O 1
ATOM 703 N N . THR A 1 87 ? 2.049 -15.585 6.671 1.00 91.12 87 THR A N 1
ATOM 704 C CA . THR A 1 87 ? 3.161 -15.142 5.810 1.00 91.12 87 THR A CA 1
ATOM 705 C C . THR A 1 87 ? 3.985 -16.314 5.286 1.00 91.12 87 THR A C 1
ATOM 707 O O . THR A 1 87 ? 4.341 -16.317 4.107 1.00 91.12 87 THR A O 1
ATOM 710 N N . GLY A 1 88 ? 4.224 -17.343 6.104 1.00 90.88 88 GLY A N 1
ATOM 711 C CA . GLY A 1 88 ? 4.902 -18.572 5.689 1.00 90.88 88 GLY A CA 1
ATOM 712 C C . GLY A 1 88 ? 4.163 -19.303 4.565 1.00 90.88 88 GLY A C 1
ATOM 713 O O . GLY A 1 88 ? 4.758 -19.596 3.528 1.00 90.88 88 GLY A O 1
ATOM 714 N N . PHE A 1 89 ? 2.851 -19.519 4.711 1.00 90.81 89 PHE A N 1
ATOM 715 C CA . PHE A 1 89 ? 2.025 -20.131 3.662 1.00 90.81 89 PHE A CA 1
ATOM 716 C C . PHE A 1 89 ? 2.004 -19.296 2.381 1.00 90.81 89 PHE A C 1
ATOM 718 O O . PHE A 1 89 ? 2.139 -19.843 1.287 1.00 90.81 89 PHE A O 1
ATOM 725 N N . THR A 1 90 ? 1.898 -17.972 2.508 1.00 90.06 90 THR A N 1
ATOM 726 C CA . THR A 1 90 ? 1.943 -17.062 1.354 1.00 90.06 90 THR A CA 1
ATOM 727 C C . THR A 1 90 ? 3.291 -17.147 0.634 1.00 90.06 90 THR A C 1
ATOM 729 O O . THR A 1 90 ? 3.333 -17.216 -0.591 1.00 90.06 90 THR A O 1
ATOM 732 N N . THR A 1 91 ? 4.394 -17.215 1.381 1.00 90.88 91 THR A N 1
ATOM 733 C CA . THR A 1 91 ? 5.753 -17.332 0.827 1.00 90.88 91 THR A CA 1
ATOM 734 C C . THR A 1 91 ? 5.941 -18.648 0.075 1.00 90.88 91 THR A C 1
ATOM 736 O O . THR A 1 91 ? 6.488 -18.648 -1.023 1.00 90.88 91 THR A O 1
ATOM 739 N N . ILE A 1 92 ? 5.439 -19.763 0.616 1.00 92.94 92 ILE A N 1
ATOM 740 C CA . ILE A 1 92 ? 5.460 -21.064 -0.071 1.00 92.94 92 ILE A CA 1
ATOM 741 C C . ILE A 1 92 ? 4.609 -21.021 -1.347 1.00 92.94 92 ILE A C 1
ATOM 743 O O . ILE A 1 92 ? 5.018 -21.546 -2.377 1.00 92.94 92 ILE A O 1
ATOM 747 N N . GLY A 1 93 ? 3.442 -20.375 -1.306 1.00 91.88 93 GLY A N 1
ATOM 748 C CA . GLY A 1 93 ? 2.594 -20.217 -2.488 1.00 91.88 93 GLY A CA 1
ATOM 749 C C . GLY A 1 93 ? 3.262 -19.394 -3.593 1.00 91.88 93 GLY A C 1
ATOM 750 O O . GLY A 1 93 ? 3.185 -19.758 -4.764 1.00 91.88 93 GLY A O 1
ATOM 751 N N . LEU A 1 94 ? 3.949 -18.307 -3.227 1.00 91.44 94 LEU A N 1
ATOM 752 C CA . LEU A 1 94 ? 4.621 -17.405 -4.168 1.00 91.44 94 LEU A CA 1
ATOM 753 C C . LEU A 1 94 ? 5.998 -17.902 -4.630 1.00 91.44 94 LEU A C 1
ATOM 755 O O . LEU A 1 94 ? 6.481 -17.456 -5.671 1.00 91.44 94 LEU A O 1
ATOM 759 N N . SER A 1 95 ? 6.627 -18.840 -3.919 1.00 91.56 95 SER A N 1
ATOM 760 C CA . SER A 1 95 ? 7.918 -19.397 -4.335 1.00 91.56 95 SER A CA 1
ATOM 761 C C . SER A 1 95 ? 7.808 -20.216 -5.624 1.00 91.56 95 SER A C 1
ATOM 763 O O . SER A 1 95 ? 8.732 -20.199 -6.430 1.00 91.56 95 SER A O 1
ATOM 765 N N . VAL A 1 96 ? 6.666 -20.868 -5.868 1.00 90.31 96 VAL A N 1
ATOM 766 C CA . VAL A 1 96 ? 6.410 -21.659 -7.084 1.00 90.31 96 VAL A CA 1
ATOM 767 C C . VAL A 1 96 ? 6.455 -20.803 -8.360 1.00 90.31 96 VAL A C 1
ATOM 769 O O . VAL A 1 96 ? 7.265 -21.108 -9.241 1.00 90.31 96 VAL A O 1
ATOM 772 N N . PRO A 1 97 ? 5.656 -19.722 -8.502 1.00 92.25 97 PRO A N 1
ATOM 773 C CA . PRO A 1 97 ? 5.747 -18.856 -9.675 1.00 92.25 97 PRO A CA 1
ATOM 774 C C . PRO A 1 97 ? 7.085 -18.112 -9.749 1.00 92.25 97 PRO A C 1
ATOM 776 O O . PRO A 1 97 ? 7.599 -17.918 -10.849 1.00 92.25 97 PRO A O 1
ATOM 779 N N . ALA A 1 98 ? 7.691 -17.748 -8.612 1.00 89.31 98 ALA A N 1
ATOM 780 C CA . ALA A 1 98 ? 9.013 -17.121 -8.599 1.00 89.31 98 ALA A CA 1
ATOM 781 C C . ALA A 1 98 ? 10.098 -18.057 -9.157 1.00 89.31 98 ALA A C 1
ATOM 783 O O . ALA A 1 98 ? 10.904 -17.648 -9.990 1.00 89.31 98 ALA A O 1
ATOM 784 N N . PHE A 1 99 ? 10.080 -19.332 -8.764 1.00 90.00 99 PHE A N 1
ATOM 785 C CA . PHE A 1 99 ? 11.002 -20.347 -9.267 1.00 90.00 99 PHE A CA 1
ATOM 786 C C . PHE A 1 99 ? 10.805 -20.604 -10.765 1.00 90.00 99 PHE A C 1
ATOM 788 O O . PHE A 1 99 ? 11.777 -20.655 -11.517 1.00 90.00 99 PHE A O 1
ATOM 795 N N . TYR A 1 100 ? 9.549 -20.688 -11.219 1.00 91.94 100 TYR A N 1
ATOM 796 C CA . TYR A 1 100 ? 9.235 -20.800 -12.645 1.00 91.94 100 TYR A CA 1
ATOM 797 C C . TYR A 1 100 ? 9.742 -19.589 -13.441 1.00 91.94 100 TYR A C 1
ATOM 799 O O . TYR A 1 100 ? 10.332 -19.750 -14.509 1.00 91.94 100 TYR A O 1
ATOM 807 N N . SER A 1 101 ? 9.555 -18.375 -12.919 1.00 90.62 101 SER A N 1
ATOM 808 C CA . SER A 1 101 ? 10.069 -17.153 -13.543 1.00 90.62 101 SER A CA 1
ATOM 809 C C . SER A 1 101 ? 11.594 -17.144 -13.610 1.00 90.62 101 SER A C 1
ATOM 811 O O . SER A 1 101 ? 12.153 -16.738 -14.624 1.00 90.62 101 SER A O 1
ATOM 813 N N . TRP A 1 102 ? 12.270 -17.596 -12.553 1.00 87.31 102 TRP A N 1
ATOM 814 C CA . TRP A 1 102 ? 13.729 -17.617 -12.487 1.00 87.31 102 TRP A CA 1
ATOM 815 C C . TRP A 1 102 ? 14.343 -18.553 -13.532 1.00 87.31 102 TRP A C 1
ATOM 817 O O . TRP A 1 102 ? 15.246 -18.139 -14.256 1.00 87.31 102 TRP A O 1
ATOM 827 N N . ILE A 1 103 ? 13.808 -19.769 -13.687 1.00 92.00 103 ILE A N 1
ATOM 828 C CA . ILE A 1 103 ? 14.291 -20.725 -14.700 1.00 92.00 103 ILE A CA 1
ATOM 829 C C . ILE A 1 103 ? 14.154 -20.167 -16.123 1.00 92.00 103 ILE A C 1
ATOM 831 O O . ILE A 1 103 ? 15.008 -20.420 -16.967 1.00 92.00 103 ILE A O 1
ATOM 835 N N . ASN A 1 104 ? 13.093 -19.404 -16.390 1.00 89.31 104 ASN A N 1
ATOM 836 C CA . ASN A 1 104 ? 12.834 -18.822 -17.709 1.00 89.31 104 ASN A CA 1
ATOM 837 C C . ASN A 1 104 ? 13.505 -17.454 -17.922 1.00 89.31 104 ASN A C 1
ATOM 839 O O . ASN A 1 104 ? 13.396 -16.885 -19.007 1.00 89.31 104 ASN A O 1
ATOM 843 N N . SER A 1 105 ? 14.182 -16.907 -16.908 1.00 82.62 105 SER A N 1
ATOM 844 C CA . SER A 1 105 ? 14.840 -15.605 -17.008 1.00 82.62 105 SER A CA 1
ATOM 845 C C . SER A 1 105 ? 16.229 -15.731 -17.637 1.00 82.62 105 SER A C 1
ATOM 847 O O . SER A 1 105 ? 17.083 -16.480 -17.168 1.00 82.62 105 SER A O 1
ATOM 849 N N . THR A 1 106 ? 16.478 -14.976 -18.707 1.00 76.88 106 THR A N 1
ATOM 850 C CA . THR A 1 106 ? 17.813 -14.852 -19.299 1.00 76.88 106 THR A CA 1
ATOM 851 C C . THR A 1 106 ? 18.585 -13.766 -18.560 1.00 76.88 106 THR A C 1
ATOM 853 O O . THR A 1 106 ? 18.343 -12.578 -18.773 1.00 76.88 106 THR A O 1
ATOM 856 N N . ILE A 1 107 ? 19.509 -14.155 -17.684 1.00 70.38 107 ILE A N 1
ATOM 857 C CA . ILE A 1 107 ? 20.408 -13.207 -17.020 1.00 70.38 107 ILE A CA 1
ATOM 858 C C . ILE A 1 107 ? 21.529 -12.875 -18.006 1.00 70.38 107 ILE A C 1
ATOM 860 O O . ILE A 1 107 ? 22.337 -13.740 -18.348 1.00 70.38 107 ILE A O 1
ATOM 864 N N . SER A 1 108 ? 21.577 -11.635 -18.491 1.00 68.31 108 SER A N 1
ATOM 865 C CA . SER A 1 108 ? 22.713 -11.159 -19.279 1.00 68.31 108 SER A CA 1
ATOM 866 C C . SER A 1 108 ? 23.964 -11.173 -18.400 1.00 68.31 108 SER A C 1
ATOM 868 O O . SER A 1 108 ? 24.022 -10.459 -17.401 1.00 68.31 108 SER A O 1
ATOM 870 N N . ALA A 1 109 ? 24.965 -11.974 -18.770 1.00 58.44 109 ALA A N 1
ATOM 871 C CA . ALA A 1 109 ? 26.226 -12.094 -18.032 1.00 58.44 109 ALA A CA 1
ATOM 872 C C . ALA A 1 109 ? 27.040 -10.780 -17.975 1.00 58.44 109 ALA A C 1
ATOM 874 O O . ALA A 1 109 ? 27.925 -10.659 -17.135 1.00 58.44 109 ALA A O 1
ATOM 875 N N . ASP A 1 110 ? 26.695 -9.799 -18.818 1.00 59.56 110 ASP A N 1
ATOM 876 C CA . ASP A 1 110 ? 27.279 -8.450 -18.851 1.00 59.56 110 ASP A CA 1
ATOM 877 C C . ASP A 1 110 ? 26.540 -7.430 -17.964 1.00 59.56 110 ASP A C 1
ATOM 879 O O . ASP A 1 110 ? 26.887 -6.249 -17.960 1.00 59.56 110 ASP A O 1
ATOM 883 N N . ALA A 1 111 ? 25.515 -7.846 -17.208 1.00 64.75 111 ALA A N 1
ATOM 884 C CA . ALA A 1 111 ? 24.899 -6.973 -16.215 1.00 64.75 111 ALA A CA 1
ATOM 885 C C . ALA A 1 111 ? 25.898 -6.739 -15.073 1.00 64.75 111 ALA A C 1
ATOM 887 O O . ALA A 1 111 ? 26.074 -7.584 -14.190 1.00 64.75 111 ALA A O 1
ATOM 888 N N . SER A 1 112 ? 26.588 -5.600 -15.110 1.00 60.78 112 SER A N 1
ATOM 889 C CA . SER A 1 112 ? 27.448 -5.154 -14.023 1.00 60.78 112 SER A CA 1
ATOM 890 C C . SER A 1 112 ? 26.575 -4.811 -12.822 1.00 60.78 112 SER A C 1
ATOM 892 O O . SER A 1 112 ? 25.971 -3.746 -12.776 1.00 60.78 112 SER A O 1
ATOM 894 N N . TRP A 1 113 ? 26.498 -5.727 -11.863 1.00 69.31 113 TRP A N 1
ATOM 895 C CA . TRP A 1 113 ? 25.890 -5.458 -10.567 1.00 69.31 113 TRP A CA 1
ATOM 896 C C . TRP A 1 113 ? 26.721 -4.394 -9.860 1.00 69.31 113 TRP A C 1
ATOM 898 O O . TRP A 1 113 ? 27.861 -4.654 -9.454 1.00 69.31 113 TRP A O 1
ATOM 908 N N . GLU A 1 114 ? 26.176 -3.193 -9.740 1.00 79.06 114 GLU A N 1
ATOM 909 C CA . GLU A 1 114 ? 26.853 -2.112 -9.045 1.00 79.06 114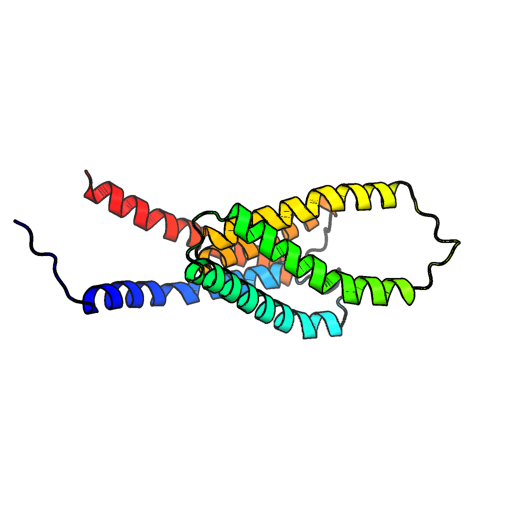 GLU A CA 1
ATOM 910 C C . GLU A 1 114 ? 26.739 -2.322 -7.530 1.00 79.06 114 GLU A C 1
ATOM 912 O O . GLU A 1 114 ? 25.835 -2.988 -7.020 1.00 79.06 114 GLU A O 1
ATOM 917 N N . SER A 1 115 ? 27.661 -1.743 -6.759 1.00 81.06 115 SER A N 1
ATOM 918 C CA . SER A 1 115 ? 27.613 -1.810 -5.288 1.00 81.06 115 SER A CA 1
ATOM 919 C C . SER A 1 115 ? 26.301 -1.253 -4.713 1.00 81.06 115 SER A C 1
ATOM 921 O O . SER A 1 115 ? 25.877 -1.654 -3.627 1.00 81.06 115 SER A O 1
ATOM 923 N N . ILE A 1 116 ? 25.637 -0.373 -5.466 1.00 84.69 116 ILE A N 1
ATOM 924 C CA . ILE A 1 116 ? 24.318 0.182 -5.165 1.00 84.69 116 ILE A CA 1
ATOM 925 C C . ILE A 1 116 ? 23.234 -0.904 -5.222 1.00 84.69 116 ILE A C 1
ATOM 927 O O . ILE A 1 116 ? 22.375 -0.934 -4.341 1.00 84.69 116 ILE A O 1
ATOM 931 N N . ASP A 1 117 ? 23.301 -1.844 -6.167 1.00 85.31 117 ASP A N 1
ATOM 932 C CA . ASP A 1 117 ? 22.301 -2.909 -6.306 1.00 85.31 117 ASP A CA 1
ATOM 933 C C . ASP A 1 117 ? 22.323 -3.847 -5.094 1.00 85.31 117 ASP A C 1
ATOM 935 O O . ASP A 1 117 ? 21.280 -4.166 -4.518 1.00 85.31 117 ASP A O 1
ATOM 939 N N . TYR A 1 118 ? 23.518 -4.222 -4.624 1.00 83.94 118 TYR A N 1
ATOM 940 C CA . TYR A 1 118 ? 23.674 -5.037 -3.414 1.00 83.94 118 TYR A CA 1
ATOM 941 C C . TYR A 1 118 ? 23.181 -4.319 -2.156 1.00 83.94 118 TYR A C 1
ATOM 943 O O . TYR A 1 118 ? 22.566 -4.943 -1.286 1.00 83.94 118 TYR A O 1
ATOM 951 N N . LEU A 1 119 ? 23.418 -3.007 -2.060 1.00 88.38 119 LEU A N 1
ATOM 952 C CA . LEU A 1 119 ? 22.909 -2.192 -0.960 1.00 88.38 119 LEU A CA 1
ATOM 953 C C . LEU A 1 119 ? 21.374 -2.161 -0.969 1.00 88.38 119 LEU A C 1
ATOM 955 O O . LEU A 1 119 ? 20.756 -2.352 0.078 1.00 88.38 119 LEU A O 1
ATOM 959 N N . LEU A 1 120 ? 20.754 -1.965 -2.136 1.00 87.06 120 LEU A N 1
ATOM 960 C CA . LEU A 1 120 ? 19.297 -1.954 -2.289 1.00 87.06 120 LEU A CA 1
ATOM 961 C C . LEU A 1 120 ? 18.681 -3.314 -1.950 1.00 87.06 120 LEU A C 1
ATOM 963 O O . LEU A 1 120 ? 17.688 -3.365 -1.222 1.00 87.06 120 LEU A O 1
ATOM 967 N N . ILE A 1 121 ? 19.302 -4.416 -2.383 1.00 88.44 121 ILE A N 1
ATOM 968 C CA . ILE A 1 121 ? 18.881 -5.771 -2.003 1.00 88.44 121 ILE A CA 1
ATOM 969 C C . ILE A 1 121 ? 18.967 -5.945 -0.482 1.00 88.44 121 ILE A C 1
ATOM 971 O O . ILE A 1 121 ? 17.984 -6.350 0.142 1.00 88.44 121 ILE A O 1
ATOM 975 N N . GLY A 1 122 ? 20.093 -5.583 0.140 1.00 89.44 122 GLY A N 1
ATOM 976 C CA . GLY A 1 122 ? 20.278 -5.689 1.591 1.00 89.44 122 GLY A CA 1
ATOM 977 C C . GLY A 1 122 ? 19.273 -4.853 2.389 1.00 89.44 122 GLY A C 1
ATOM 978 O O . GLY A 1 122 ? 18.670 -5.345 3.345 1.00 89.44 122 GLY A O 1
ATOM 979 N N . MET A 1 123 ? 19.025 -3.611 1.964 1.00 90.00 123 MET A N 1
ATOM 980 C CA . MET A 1 123 ? 18.008 -2.757 2.579 1.00 90.00 123 MET A CA 1
ATOM 981 C C . MET A 1 123 ? 16.599 -3.328 2.396 1.00 90.00 123 MET A C 1
ATOM 983 O O . MET A 1 123 ? 15.812 -3.291 3.340 1.00 90.00 123 MET A O 1
ATOM 987 N N . SER A 1 124 ? 16.282 -3.908 1.235 1.00 89.19 124 SER A N 1
ATOM 988 C CA . SER A 1 124 ? 14.971 -4.523 0.986 1.00 89.19 124 SER A CA 1
ATOM 989 C C . SER A 1 124 ? 14.711 -5.737 1.882 1.00 89.19 124 SER A C 1
ATOM 991 O O . SER A 1 124 ? 13.604 -5.875 2.404 1.00 89.19 124 SER A O 1
ATOM 993 N N . LEU A 1 125 ? 15.737 -6.559 2.143 1.00 89.38 125 LEU A N 1
ATOM 994 C CA . LEU A 1 125 ? 15.653 -7.720 3.036 1.00 89.38 125 LEU A CA 1
ATOM 995 C C . LEU A 1 125 ? 15.356 -7.323 4.482 1.00 89.38 125 LEU A C 1
ATOM 997 O O . LEU A 1 125 ? 14.673 -8.059 5.185 1.00 89.38 125 LEU A O 1
ATOM 1001 N N . MET A 1 126 ? 15.834 -6.161 4.925 1.00 90.31 126 MET A N 1
ATOM 1002 C CA . MET A 1 126 ? 15.489 -5.624 6.241 1.00 90.31 126 MET A CA 1
ATOM 1003 C C . MET A 1 126 ? 14.127 -4.929 6.224 1.00 90.31 126 MET A C 1
ATOM 1005 O O . MET A 1 126 ? 13.302 -5.151 7.106 1.00 90.31 126 MET A O 1
ATOM 1009 N N . PHE A 1 127 ? 13.862 -4.082 5.234 1.00 90.94 127 PHE A N 1
ATOM 1010 C CA . PHE A 1 127 ? 12.679 -3.230 5.227 1.00 90.94 127 PHE A CA 1
ATOM 1011 C C . PHE A 1 127 ? 11.385 -4.008 4.969 1.00 90.94 127 PHE A C 1
ATOM 1013 O O . PHE A 1 127 ? 10.423 -3.841 5.716 1.00 90.94 127 PHE A O 1
ATOM 1020 N N . MET A 1 128 ? 11.348 -4.879 3.955 1.00 89.81 128 MET A N 1
ATOM 1021 C CA . MET A 1 128 ? 10.112 -5.543 3.520 1.00 89.81 128 MET A CA 1
ATOM 1022 C C . MET A 1 128 ? 9.486 -6.454 4.593 1.00 89.81 128 MET A C 1
ATOM 1024 O O . MET A 1 128 ? 8.273 -6.348 4.801 1.00 89.81 128 MET A O 1
ATOM 1028 N N . PRO A 1 129 ? 10.241 -7.302 5.326 1.00 90.31 129 PRO A N 1
ATOM 1029 C CA . PRO A 1 129 ? 9.661 -8.128 6.386 1.00 90.31 129 PRO A CA 1
ATOM 1030 C C . PRO A 1 129 ? 9.131 -7.300 7.556 1.00 90.31 129 PRO A C 1
ATOM 1032 O O . PRO A 1 129 ? 8.024 -7.555 8.025 1.00 90.31 129 PRO A O 1
ATOM 1035 N N . ASN A 1 130 ? 9.880 -6.278 7.989 1.00 91.12 130 ASN A N 1
ATOM 1036 C CA . ASN A 1 130 ? 9.452 -5.382 9.066 1.00 91.12 130 ASN A CA 1
ATOM 1037 C C . ASN A 1 130 ? 8.190 -4.613 8.669 1.00 91.12 130 ASN A C 1
ATOM 1039 O O . ASN A 1 130 ? 7.215 -4.589 9.416 1.00 91.12 130 ASN A O 1
ATOM 1043 N N . TYR A 1 131 ? 8.180 -4.059 7.456 1.00 91.19 131 TYR A N 1
ATOM 1044 C CA . TYR A 1 131 ? 7.020 -3.387 6.889 1.00 91.19 131 TYR A CA 1
ATOM 1045 C C . TYR A 1 131 ? 5.794 -4.309 6.873 1.00 91.19 131 TYR A C 1
ATOM 1047 O O . TYR A 1 131 ? 4.729 -3.928 7.363 1.00 91.19 131 TYR A O 1
ATOM 1055 N N . LYS A 1 132 ? 5.942 -5.544 6.371 1.00 90.88 132 LYS A N 1
ATOM 1056 C CA . LYS A 1 132 ? 4.814 -6.473 6.255 1.00 90.88 132 LYS A CA 1
ATOM 1057 C C . LYS A 1 132 ? 4.315 -6.964 7.610 1.00 90.88 132 LYS A C 1
ATOM 1059 O O . LYS A 1 132 ? 3.106 -7.081 7.806 1.00 90.88 132 LYS A O 1
ATOM 1064 N N . TYR A 1 133 ? 5.226 -7.216 8.546 1.00 91.69 133 TYR A N 1
ATOM 1065 C CA . TYR A 1 133 ? 4.885 -7.575 9.917 1.00 91.69 133 TYR A CA 1
ATOM 1066 C C . TYR A 1 133 ? 4.087 -6.461 10.600 1.00 91.69 133 TYR A C 1
ATOM 1068 O O . TYR A 1 133 ? 3.003 -6.718 11.121 1.00 91.69 133 TYR A O 1
ATOM 1076 N N . SER A 1 134 ? 4.575 -5.217 10.545 1.00 91.25 134 SER A N 1
ATOM 1077 C CA . SER A 1 134 ? 3.880 -4.064 11.126 1.00 91.25 134 SER A CA 1
ATOM 1078 C C . SER A 1 134 ? 2.514 -3.829 10.485 1.00 91.25 134 SER A C 1
ATOM 1080 O O . SER A 1 134 ? 1.557 -3.538 11.197 1.00 91.25 134 SER A O 1
ATOM 1082 N N . GLU A 1 135 ? 2.395 -3.996 9.167 1.00 91.12 135 GLU A N 1
ATOM 1083 C CA . GLU A 1 135 ? 1.120 -3.883 8.454 1.00 91.12 135 GLU A CA 1
ATOM 1084 C C . GLU A 1 135 ? 0.107 -4.928 8.937 1.00 91.12 135 GLU A C 1
ATOM 1086 O O . GLU A 1 135 ? -1.000 -4.564 9.330 1.00 91.12 135 GLU A O 1
ATOM 1091 N N . MET A 1 136 ? 0.490 -6.209 8.987 1.00 91.12 136 MET A N 1
ATOM 1092 C CA . MET A 1 136 ? -0.404 -7.269 9.464 1.00 91.12 136 MET A CA 1
ATOM 1093 C C . MET A 1 136 ? -0.753 -7.105 10.943 1.00 91.12 136 MET A C 1
ATOM 1095 O O . MET A 1 136 ? -1.906 -7.286 11.324 1.00 91.12 136 MET A O 1
ATOM 1099 N N . TRP A 1 137 ? 0.208 -6.713 11.777 1.00 91.06 137 TRP A N 1
ATOM 1100 C CA . TRP A 1 137 ? -0.043 -6.418 13.185 1.00 91.06 137 TRP A CA 1
ATOM 1101 C C . TRP A 1 137 ? -1.105 -5.330 13.351 1.00 91.06 137 TRP A C 1
ATOM 1103 O O . TRP A 1 137 ? -2.051 -5.483 14.126 1.00 91.06 137 TRP A O 1
ATOM 1113 N N . LEU A 1 138 ? -0.979 -4.238 12.596 1.00 90.44 138 LEU A N 1
ATOM 1114 C CA . LEU A 1 138 ? -1.921 -3.124 12.630 1.00 90.44 138 LEU A CA 1
ATOM 1115 C C . LEU A 1 138 ? -3.302 -3.552 12.113 1.00 90.44 138 LEU A C 1
ATOM 1117 O O . LEU A 1 138 ? -4.324 -3.210 12.702 1.00 90.44 138 LEU A O 1
ATOM 1121 N N . GLN A 1 139 ? -3.330 -4.372 11.064 1.00 90.62 139 GLN A N 1
ATOM 1122 C CA . GLN A 1 139 ? -4.550 -4.912 10.473 1.00 90.62 139 GLN A CA 1
ATOM 1123 C C . GLN A 1 139 ? -5.335 -5.825 11.425 1.00 90.62 139 GLN A C 1
ATOM 1125 O O . GLN A 1 139 ? -6.563 -5.850 11.366 1.00 90.62 139 GLN A O 1
ATOM 1130 N N . LEU A 1 140 ? -4.656 -6.585 12.288 1.00 89.31 140 LEU A N 1
ATOM 1131 C CA . LEU A 1 140 ? -5.306 -7.480 13.253 1.00 89.31 140 LEU A CA 1
ATOM 1132 C C . LEU A 1 140 ? -5.802 -6.750 14.507 1.00 89.31 140 LEU A C 1
ATOM 1134 O O . LEU A 1 140 ? -6.778 -7.184 15.115 1.00 89.31 140 LEU A O 1
ATOM 1138 N N . ASN A 1 141 ? -5.143 -5.652 14.888 1.00 87.50 141 ASN A N 1
ATOM 1139 C CA . ASN A 1 141 ? -5.460 -4.903 16.106 1.00 87.50 141 ASN A CA 1
ATOM 1140 C C . ASN A 1 141 ? -6.450 -3.746 15.891 1.00 87.50 141 ASN A C 1
ATOM 1142 O O . ASN A 1 141 ? -7.079 -3.304 16.853 1.00 87.50 141 ASN A O 1
ATOM 1146 N N . LEU A 1 142 ? -6.605 -3.246 14.661 1.00 86.06 142 LEU A N 1
ATOM 1147 C CA . LEU A 1 142 ? -7.570 -2.193 14.328 1.00 86.06 142 LEU A CA 1
ATOM 1148 C C . LEU A 1 142 ? -8.774 -2.716 13.547 1.00 86.06 142 LEU A C 1
ATOM 1150 O O . LEU A 1 142 ? -8.754 -3.777 12.923 1.00 86.06 142 LEU A O 1
ATOM 1154 N N . THR A 1 143 ? -9.843 -1.919 13.544 1.00 85.88 143 THR A N 1
ATOM 1155 C CA . THR A 1 143 ? -10.971 -2.162 12.644 1.00 85.88 143 THR A CA 1
ATOM 1156 C C . THR A 1 143 ? -10.527 -1.980 11.187 1.00 85.88 143 THR A C 1
ATOM 1158 O O . THR A 1 143 ? -9.660 -1.154 10.901 1.00 85.88 143 THR A O 1
ATOM 1161 N N . ALA A 1 144 ? -11.125 -2.724 10.243 1.00 83.88 144 ALA A N 1
ATOM 1162 C CA . ALA A 1 144 ? -10.831 -2.575 8.807 1.00 83.88 144 ALA A CA 1
ATOM 1163 C C . ALA A 1 144 ? -10.912 -1.115 8.333 1.00 83.88 144 ALA A C 1
ATOM 1165 O O . ALA A 1 144 ? -10.145 -0.687 7.479 1.00 83.88 144 ALA A O 1
ATOM 1166 N N . TYR A 1 145 ? -11.848 -0.359 8.907 1.00 83.88 145 TYR A N 1
ATOM 1167 C CA . TYR A 1 145 ? -12.065 1.046 8.602 1.00 83.88 145 TYR A CA 1
ATOM 1168 C C . TYR A 1 145 ? -10.867 1.913 9.002 1.00 83.88 145 TYR A C 1
ATOM 1170 O O . TYR A 1 145 ? -10.294 2.594 8.152 1.00 83.88 145 TYR A O 1
ATOM 1178 N N . ASP A 1 146 ? -10.459 1.846 10.271 1.00 86.38 146 ASP A N 1
ATOM 1179 C CA . ASP A 1 146 ? -9.350 2.658 10.780 1.00 86.38 146 ASP A CA 1
ATOM 1180 C C . ASP A 1 146 ? -8.032 2.266 10.096 1.00 86.38 146 ASP A C 1
ATOM 1182 O O . ASP A 1 146 ? -7.214 3.126 9.770 1.00 86.38 146 ASP A O 1
ATOM 1186 N N . PHE A 1 147 ? -7.854 0.969 9.814 1.00 89.06 147 PHE A N 1
ATOM 1187 C CA . PHE A 1 147 ? -6.711 0.462 9.059 1.00 89.06 147 PHE A CA 1
ATOM 1188 C C . PHE A 1 147 ? -6.645 1.073 7.651 1.00 89.06 147 PHE A C 1
ATOM 1190 O O . PHE A 1 147 ? -5.598 1.585 7.269 1.00 89.06 147 PHE A O 1
ATOM 1197 N N . MET A 1 148 ? -7.756 1.093 6.905 1.00 87.81 148 MET A N 1
ATOM 1198 C CA . MET A 1 148 ? -7.802 1.659 5.548 1.00 87.81 148 MET A CA 1
ATOM 1199 C C . MET A 1 148 ? -7.506 3.163 5.529 1.00 87.81 148 MET A C 1
ATOM 1201 O O . MET A 1 148 ? -6.817 3.650 4.634 1.00 87.81 148 MET A O 1
ATOM 1205 N N . VAL A 1 149 ? -7.981 3.910 6.531 1.00 89.06 149 VAL A N 1
ATOM 1206 C CA . VAL A 1 149 ? -7.664 5.342 6.658 1.00 89.06 149 VAL A CA 1
ATOM 1207 C C . VAL A 1 149 ? -6.172 5.551 6.919 1.00 89.06 149 VAL A C 1
ATOM 1209 O O . VAL A 1 149 ? -5.549 6.390 6.266 1.00 89.06 149 VAL A O 1
ATOM 1212 N N . LEU A 1 150 ? -5.577 4.779 7.833 1.00 89.75 150 LEU A N 1
ATOM 1213 C CA . LEU A 1 150 ? -4.142 4.849 8.126 1.00 89.75 150 LEU A CA 1
ATOM 1214 C C . LEU A 1 150 ? -3.286 4.407 6.935 1.00 89.75 150 LEU A C 1
ATOM 1216 O O . LEU A 1 150 ? -2.237 4.994 6.674 1.00 89.75 150 LEU A O 1
ATOM 1220 N N . GLU A 1 151 ? -3.744 3.414 6.181 1.00 88.12 151 GLU A N 1
ATOM 1221 C CA . GLU A 1 151 ? -3.092 2.958 4.961 1.00 88.12 151 GLU A CA 1
ATOM 1222 C C . GLU A 1 151 ? -3.078 4.047 3.881 1.00 88.12 151 GLU A C 1
ATOM 1224 O O . GLU A 1 151 ? -2.023 4.338 3.314 1.00 88.12 151 GLU A O 1
ATOM 1229 N N . GLN A 1 152 ? -4.206 4.721 3.652 1.00 89.44 152 GLN A N 1
ATOM 1230 C CA . GLN A 1 152 ? -4.261 5.855 2.728 1.00 89.44 152 GLN A CA 1
ATOM 1231 C C . GLN A 1 152 ? -3.437 7.047 3.232 1.00 89.44 152 GLN A C 1
ATOM 1233 O O . GLN A 1 152 ? -2.770 7.713 2.441 1.00 89.44 152 GLN A O 1
ATOM 1238 N N . ALA A 1 153 ? -3.407 7.296 4.544 1.00 90.75 153 ALA A N 1
ATOM 1239 C CA . ALA A 1 153 ? -2.564 8.333 5.140 1.00 90.75 153 ALA A CA 1
ATOM 1240 C C . ALA A 1 153 ? -1.066 8.049 4.945 1.00 90.75 153 ALA A C 1
ATOM 1242 O O . ALA A 1 153 ? -0.304 8.966 4.641 1.00 90.75 153 ALA A O 1
ATOM 1243 N N . LYS A 1 154 ? -0.645 6.784 5.063 1.00 91.25 154 LYS A N 1
ATOM 1244 C CA . LYS A 1 154 ? 0.725 6.329 4.779 1.00 91.25 154 LYS A CA 1
ATOM 1245 C C . LYS A 1 154 ? 1.112 6.628 3.332 1.00 91.25 154 LYS A C 1
ATOM 1247 O O . LYS A 1 154 ? 2.158 7.230 3.102 1.00 91.25 154 LYS A O 1
ATOM 1252 N N . PHE A 1 155 ? 0.273 6.251 2.366 1.00 89.12 155 PHE A N 1
ATOM 1253 C CA . PHE A 1 155 ? 0.546 6.533 0.954 1.00 89.12 155 PHE A CA 1
ATOM 1254 C C . PHE A 1 155 ? 0.545 8.035 0.662 1.00 89.12 155 PHE A C 1
ATOM 1256 O O . PHE A 1 155 ? 1.416 8.523 -0.049 1.00 89.12 155 PHE A O 1
ATOM 1263 N N . TRP A 1 156 ? -0.368 8.800 1.250 1.00 91.00 156 TRP A N 1
ATOM 1264 C CA . TRP A 1 156 ? -0.360 10.258 1.134 1.00 91.00 156 TRP A CA 1
ATOM 1265 C C . TRP A 1 156 ? 0.927 10.892 1.694 1.00 91.00 156 TRP A C 1
ATOM 1267 O O . TRP A 1 156 ? 1.530 11.745 1.044 1.00 91.00 156 TRP A O 1
ATOM 1277 N N . ALA A 1 157 ? 1.400 10.442 2.861 1.00 89.94 157 ALA A N 1
ATOM 1278 C CA . ALA A 1 157 ? 2.648 10.924 3.451 1.00 89.94 157 ALA A CA 1
ATOM 1279 C C . ALA A 1 157 ? 3.867 10.563 2.588 1.00 89.94 157 ALA A C 1
ATOM 1281 O O . ALA A 1 157 ? 4.750 11.398 2.388 1.00 89.94 157 ALA A O 1
ATOM 1282 N N . ALA A 1 158 ? 3.893 9.351 2.025 1.00 88.00 158 ALA A N 1
ATOM 1283 C CA . ALA A 1 158 ? 4.929 8.932 1.084 1.00 88.00 158 ALA A CA 1
ATOM 1284 C C . ALA A 1 158 ? 4.942 9.803 -0.186 1.00 88.00 158 ALA A C 1
ATOM 1286 O O . ALA A 1 158 ? 6.016 10.198 -0.630 1.00 88.00 158 ALA A O 1
ATOM 1287 N N . SER A 1 159 ? 3.773 10.196 -0.704 1.00 86.81 159 SER A N 1
ATOM 1288 C CA . SER A 1 159 ? 3.666 11.130 -1.835 1.00 86.81 159 SER A CA 1
ATOM 1289 C C . SER A 1 159 ? 4.255 12.516 -1.521 1.00 86.81 159 SER A C 1
ATOM 1291 O O . SER A 1 159 ? 4.911 13.125 -2.362 1.00 86.81 159 SER A O 1
ATOM 1293 N N . ILE A 1 160 ? 4.081 13.026 -0.296 1.00 87.06 160 ILE A N 1
ATOM 1294 C CA . ILE A 1 160 ? 4.732 14.278 0.137 1.00 87.06 160 ILE A CA 1
ATOM 1295 C C . ILE A 1 160 ? 6.248 14.088 0.259 1.00 87.06 160 ILE A C 1
ATOM 1297 O O . ILE A 1 160 ? 7.017 14.940 -0.184 1.00 87.06 160 ILE A O 1
ATOM 1301 N N . GLY A 1 161 ? 6.684 12.968 0.841 1.00 85.94 161 GLY A N 1
ATOM 1302 C CA . GLY A 1 161 ? 8.101 12.621 0.943 1.00 85.94 161 GLY A CA 1
ATOM 1303 C C . GLY A 1 161 ? 8.776 12.553 -0.426 1.00 85.94 161 GLY A C 1
ATOM 1304 O O . GLY A 1 161 ? 9.881 13.066 -0.583 1.00 85.94 161 GLY A O 1
ATOM 1305 N N . GLN A 1 162 ? 8.085 12.008 -1.429 1.00 85.06 162 GLN A N 1
ATOM 1306 C CA . GLN A 1 162 ? 8.555 11.970 -2.810 1.00 85.06 162 GLN A CA 1
ATOM 1307 C C . GLN A 1 162 ? 8.830 13.378 -3.354 1.00 85.06 162 GLN A C 1
ATOM 1309 O O . GLN A 1 162 ? 9.921 13.616 -3.866 1.00 85.06 162 GLN A O 1
ATOM 1314 N N . TRP A 1 163 ? 7.906 14.331 -3.180 1.00 84.00 163 TRP A N 1
ATOM 1315 C CA . TRP A 1 163 ? 8.113 15.725 -3.602 1.00 84.00 163 TRP A CA 1
ATOM 1316 C C . TRP A 1 163 ? 9.346 16.362 -2.964 1.00 84.00 163 TRP A C 1
ATOM 1318 O O . TRP A 1 163 ? 10.100 17.054 -3.648 1.00 84.00 163 TRP A O 1
ATOM 1328 N N . LEU A 1 164 ? 9.561 16.112 -1.670 1.00 83.31 164 LEU A N 1
ATOM 1329 C CA . LEU A 1 164 ? 10.682 16.679 -0.921 1.00 83.31 164 LEU A CA 1
ATOM 1330 C C . LEU A 1 164 ? 12.023 16.056 -1.322 1.00 83.31 164 LEU A C 1
ATOM 1332 O O . LEU A 1 164 ? 12.983 16.779 -1.571 1.00 83.31 164 LEU A O 1
ATOM 1336 N N . VAL A 1 165 ? 12.096 14.724 -1.382 1.00 85.31 165 VAL A N 1
ATOM 1337 C CA . VAL A 1 165 ? 13.347 13.991 -1.638 1.00 85.31 165 VAL A CA 1
ATOM 1338 C C . VAL A 1 165 ? 13.768 14.100 -3.099 1.00 85.31 165 VAL A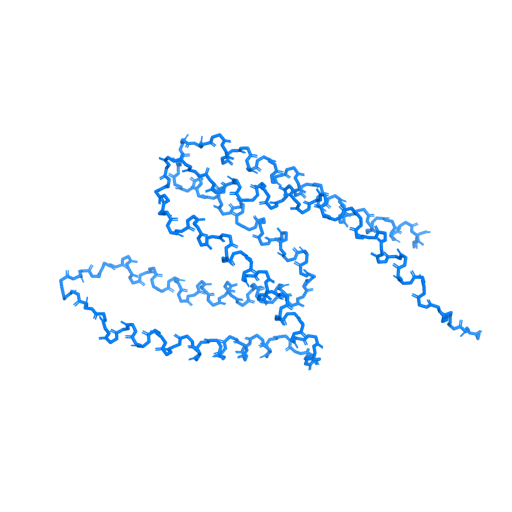 C 1
ATOM 1340 O O . VAL A 1 165 ? 14.953 14.249 -3.383 1.00 85.31 165 VAL A O 1
ATOM 1343 N N . GLN A 1 166 ? 12.813 14.044 -4.027 1.00 79.88 166 GLN A N 1
ATOM 1344 C CA . GLN A 1 166 ? 13.095 14.095 -5.464 1.00 79.88 166 GLN A CA 1
ATOM 1345 C C . GLN A 1 166 ? 13.112 15.525 -6.015 1.00 79.88 166 GLN A C 1
ATOM 1347 O O . GLN A 1 166 ? 13.332 15.706 -7.210 1.00 79.88 166 GLN A O 1
ATOM 1352 N N . ASN A 1 167 ? 12.882 16.534 -5.164 1.00 75.69 167 ASN A N 1
ATOM 1353 C CA . ASN A 1 167 ? 12.802 17.944 -5.545 1.00 75.69 167 ASN A CA 1
ATOM 1354 C C . ASN A 1 167 ? 11.932 18.162 -6.801 1.00 75.69 167 ASN A C 1
ATOM 1356 O O . ASN A 1 167 ? 12.299 18.900 -7.721 1.00 75.69 167 ASN A O 1
ATOM 1360 N N . MET A 1 168 ? 10.784 17.476 -6.867 1.00 67.38 168 MET A N 1
ATOM 1361 C CA . MET A 1 168 ? 9.855 17.604 -7.988 1.00 67.38 168 MET A CA 1
ATOM 1362 C C . MET A 1 168 ? 9.117 18.943 -7.883 1.00 67.38 168 MET A C 1
ATOM 1364 O O . MET A 1 168 ? 8.054 19.051 -7.279 1.00 67.38 168 MET A O 1
ATOM 1368 N N . ALA A 1 169 ? 9.701 19.988 -8.472 1.00 52.50 169 ALA A N 1
ATOM 1369 C CA . ALA A 1 169 ? 9.159 21.349 -8.449 1.00 52.50 169 ALA A CA 1
ATOM 1370 C C . ALA A 1 169 ? 7.908 21.540 -9.334 1.00 52.50 169 ALA A C 1
ATOM 1372 O O . ALA A 1 169 ? 7.207 22.544 -9.210 1.00 52.50 169 ALA A O 1
ATOM 1373 N N . HIS A 1 170 ? 7.601 20.588 -10.217 1.00 60.97 170 HIS A N 1
ATOM 1374 C CA . HIS A 1 170 ? 6.457 20.656 -11.127 1.00 60.97 170 HIS A CA 1
ATOM 1375 C C . HIS A 1 170 ? 5.268 19.855 -10.585 1.00 60.97 170 HIS A C 1
ATOM 1377 O O . HIS A 1 170 ? 4.864 18.854 -11.153 1.00 60.97 170 HIS A O 1
ATOM 1383 N N . ALA A 1 171 ? 4.687 20.277 -9.465 1.00 63.56 171 ALA A N 1
ATOM 1384 C CA . ALA A 1 171 ? 3.489 19.625 -8.942 1.00 63.56 171 ALA A CA 1
ATOM 1385 C C . ALA A 1 171 ? 2.295 19.797 -9.903 1.00 63.56 171 ALA A C 1
ATOM 1387 O O . ALA A 1 171 ? 1.915 20.922 -10.241 1.00 63.56 171 ALA A O 1
ATOM 1388 N N . THR A 1 172 ? 1.662 18.695 -10.315 1.00 79.25 172 THR A N 1
ATOM 1389 C CA . THR A 1 172 ? 0.405 18.765 -11.074 1.00 79.25 172 THR A CA 1
ATOM 1390 C C . THR A 1 172 ? -0.710 19.308 -10.180 1.00 79.25 172 THR A C 1
ATOM 1392 O O . THR A 1 172 ? -0.763 19.043 -8.973 1.00 79.25 172 THR A O 1
ATOM 1395 N N . ILE A 1 173 ? -1.645 20.059 -10.771 1.00 82.88 173 ILE A N 1
ATOM 1396 C CA . ILE A 1 173 ? -2.763 20.640 -10.014 1.00 82.88 173 ILE A CA 1
ATOM 1397 C C . ILE A 1 173 ? -3.611 19.550 -9.337 1.00 82.88 173 ILE A C 1
ATOM 1399 O O . ILE A 1 173 ? -4.042 19.723 -8.203 1.00 82.88 173 ILE A O 1
ATOM 1403 N N . PHE A 1 174 ? -3.758 18.389 -9.984 1.00 83.88 174 PHE A N 1
ATOM 1404 C CA . PHE A 1 174 ? -4.477 17.234 -9.445 1.00 83.88 174 PHE A CA 1
ATOM 1405 C C . PHE A 1 174 ? -3.795 16.645 -8.204 1.00 83.88 174 PHE A C 1
ATOM 1407 O O . PHE A 1 174 ? -4.467 16.430 -7.193 1.00 83.88 174 PHE A O 1
ATOM 1414 N N . ALA A 1 175 ? -2.470 16.461 -8.241 1.00 83.44 175 ALA A N 1
ATOM 1415 C CA . ALA A 1 175 ? -1.706 15.952 -7.105 1.00 83.44 175 ALA A CA 1
ATOM 1416 C C . ALA A 1 175 ? -1.729 16.920 -5.916 1.00 83.44 175 ALA A C 1
ATOM 1418 O O . ALA A 1 175 ? -1.879 16.491 -4.769 1.00 83.44 175 ALA A O 1
ATOM 1419 N N . LEU A 1 176 ? -1.649 18.230 -6.171 1.00 86.81 176 LEU A N 1
ATOM 1420 C CA . LEU A 1 176 ? -1.760 19.249 -5.125 1.00 86.81 176 LEU A CA 1
ATOM 1421 C C . LEU A 1 176 ? -3.161 19.275 -4.500 1.00 86.81 176 LEU A C 1
ATOM 1423 O O . LEU A 1 176 ? -3.293 19.223 -3.275 1.00 86.81 176 LEU A O 1
ATOM 1427 N N . THR A 1 177 ? -4.212 19.312 -5.323 1.00 89.50 177 THR A N 1
ATOM 1428 C CA . THR A 1 177 ? -5.602 19.296 -4.849 1.00 89.50 177 THR A CA 1
ATOM 1429 C C . THR A 1 177 ? -5.898 18.033 -4.045 1.00 89.50 177 THR A C 1
ATOM 1431 O O . THR A 1 177 ? -6.479 18.128 -2.964 1.00 89.50 177 THR A O 1
ATOM 1434 N N . GLY A 1 178 ? -5.440 16.864 -4.505 1.00 86.56 178 GLY A N 1
ATOM 1435 C CA . GLY A 1 178 ? -5.575 15.604 -3.773 1.00 86.56 178 GLY A CA 1
ATOM 1436 C C . GLY A 1 178 ? -4.945 15.662 -2.383 1.00 86.56 178 GLY A C 1
ATOM 1437 O O . GLY A 1 178 ? -5.596 15.322 -1.393 1.00 86.56 178 GLY A O 1
ATOM 1438 N N . LYS A 1 179 ? -3.717 16.187 -2.281 1.00 90.62 179 LYS A N 1
ATOM 1439 C CA . LYS A 1 179 ? -3.016 16.340 -0.997 1.00 90.62 179 LYS A CA 1
ATOM 1440 C C . LYS A 1 179 ? -3.759 17.268 -0.028 1.00 90.62 179 LYS A C 1
ATOM 1442 O O . LYS A 1 179 ? -3.834 16.944 1.156 1.00 90.62 179 LYS A O 1
ATOM 1447 N N . ILE A 1 180 ? -4.331 18.374 -0.513 1.00 91.31 180 ILE A N 1
ATOM 1448 C CA . ILE A 1 180 ? -5.113 19.321 0.307 1.00 91.31 180 ILE A CA 1
ATOM 1449 C C . ILE A 1 180 ? -6.426 18.687 0.785 1.00 91.31 180 ILE A C 1
ATOM 1451 O O . ILE A 1 180 ? -6.757 18.780 1.968 1.00 91.31 180 ILE A O 1
ATOM 1455 N N . ILE A 1 181 ? -7.162 18.020 -0.111 1.00 91.38 181 ILE A N 1
ATOM 1456 C CA . ILE A 1 181 ? -8.417 17.332 0.234 1.00 91.38 181 ILE A CA 1
ATOM 1457 C C . ILE A 1 181 ? -8.155 16.254 1.288 1.00 91.38 181 ILE A C 1
ATOM 1459 O O . ILE A 1 181 ? -8.862 16.195 2.295 1.00 91.38 181 ILE A O 1
ATOM 1463 N N . MET A 1 182 ? -7.110 15.446 1.092 1.00 91.12 182 MET A N 1
ATOM 1464 C CA . MET A 1 182 ? -6.712 14.398 2.030 1.00 91.12 182 MET A CA 1
ATOM 1465 C C . MET A 1 182 ? -6.349 14.971 3.404 1.00 91.12 182 MET A C 1
ATOM 1467 O O . MET A 1 182 ? -6.801 14.450 4.422 1.00 91.12 182 MET A O 1
ATOM 1471 N N . LEU A 1 183 ? -5.611 16.086 3.451 1.00 91.75 183 LEU A N 1
ATOM 1472 C CA . LEU A 1 183 ? -5.288 16.770 4.705 1.00 91.75 183 LEU A CA 1
ATOM 1473 C C . LEU A 1 183 ? -6.555 17.212 5.454 1.00 91.75 183 LEU A C 1
ATOM 1475 O O . LEU A 1 183 ? -6.690 16.951 6.650 1.00 91.75 183 LEU A O 1
ATOM 1479 N N . GLY A 1 184 ? -7.503 17.844 4.757 1.00 89.50 184 GLY A N 1
ATOM 1480 C CA . GLY A 1 184 ? -8.777 18.263 5.348 1.00 89.50 184 GLY A CA 1
ATOM 1481 C C . GLY A 1 184 ? -9.601 17.082 5.871 1.00 89.50 184 GLY A C 1
ATOM 1482 O O . GLY A 1 184 ? -10.145 17.138 6.977 1.00 89.50 184 GLY A O 1
ATOM 1483 N N . ALA A 1 185 ? -9.646 15.986 5.112 1.00 88.69 185 ALA A N 1
ATOM 1484 C CA . ALA A 1 185 ? -10.377 14.782 5.487 1.00 88.69 185 ALA A CA 1
ATOM 1485 C C . ALA A 1 185 ? -9.751 14.067 6.700 1.00 88.69 185 ALA A C 1
ATOM 1487 O O . ALA A 1 185 ? -10.473 13.668 7.616 1.00 88.69 185 ALA A O 1
ATOM 1488 N N . LEU A 1 186 ? -8.416 13.991 6.771 1.00 88.94 186 LEU A N 1
ATOM 1489 C CA . LEU A 1 186 ? -7.698 13.456 7.934 1.00 88.94 186 LEU A CA 1
ATOM 1490 C C . LEU A 1 186 ? -7.921 14.307 9.190 1.00 88.94 186 LEU A C 1
ATOM 1492 O O . LEU A 1 186 ? -8.179 13.762 10.262 1.00 88.94 186 LEU A O 1
ATOM 1496 N N . MET A 1 187 ? -7.878 15.637 9.079 1.00 88.69 187 MET A N 1
ATOM 1497 C CA . MET A 1 187 ? -8.138 16.532 10.217 1.00 88.69 187 MET A CA 1
ATOM 1498 C C . MET A 1 187 ? -9.544 16.333 10.794 1.00 88.69 187 MET A C 1
ATOM 1500 O O . MET A 1 187 ? -9.724 16.300 12.018 1.00 88.69 187 MET A O 1
ATOM 1504 N N . ARG A 1 188 ? -10.538 16.146 9.919 1.00 86.88 188 ARG A N 1
ATOM 1505 C CA . ARG A 1 188 ? -11.906 15.809 10.319 1.00 86.88 188 ARG A CA 1
ATOM 1506 C C . ARG A 1 188 ? -11.972 14.440 11.001 1.00 86.88 188 ARG A C 1
ATOM 1508 O O . ARG A 1 188 ? -12.527 14.350 12.092 1.00 86.88 188 ARG A O 1
ATOM 1515 N N . TYR A 1 189 ? -11.327 13.421 10.435 1.00 86.38 189 TYR A N 1
ATOM 1516 C CA . TYR A 1 189 ? -11.240 12.079 11.023 1.00 86.38 189 TYR A CA 1
ATOM 1517 C C . TYR A 1 189 ? -10.647 12.080 12.438 1.00 86.38 189 TYR A C 1
ATOM 1519 O O . TYR A 1 189 ? -11.252 11.550 13.371 1.00 86.38 189 TYR A O 1
ATOM 1527 N N . PHE A 1 190 ? -9.512 12.750 12.647 1.00 85.19 190 PHE A N 1
ATOM 1528 C CA . PHE A 1 190 ? -8.894 12.824 13.975 1.00 85.19 190 PHE A CA 1
ATOM 1529 C C . PHE A 1 190 ? -9.724 13.624 14.983 1.00 85.19 190 PHE A C 1
ATOM 1531 O O . PHE A 1 190 ? -9.681 13.339 16.182 1.00 85.19 190 PHE A O 1
ATOM 1538 N N . THR A 1 191 ? -10.487 14.616 14.524 1.00 84.25 191 THR A N 1
ATOM 1539 C CA . THR A 1 191 ? -11.399 15.376 15.386 1.00 84.25 191 THR A CA 1
ATOM 1540 C C . THR A 1 191 ? -12.588 14.516 15.816 1.00 84.25 191 THR A C 1
ATOM 1542 O O . THR A 1 191 ? -12.930 14.503 16.999 1.00 84.25 191 THR A O 1
ATOM 1545 N N . GLU A 1 192 ? -13.169 13.745 14.895 1.00 80.94 192 GLU A N 1
ATOM 1546 C CA . GLU A 1 192 ? -14.279 12.827 15.177 1.00 80.94 192 GLU A CA 1
ATOM 1547 C C . GLU A 1 192 ? -13.868 11.681 16.117 1.00 80.94 192 GLU A C 1
ATOM 1549 O O . GLU A 1 192 ? -14.659 11.301 16.973 1.00 80.94 192 GLU A O 1
ATOM 1554 N N . ILE A 1 193 ? -12.624 11.187 16.055 1.00 75.75 193 ILE A N 1
ATOM 1555 C CA . ILE A 1 193 ? -12.110 10.183 17.012 1.00 75.75 193 ILE A CA 1
ATOM 1556 C C . ILE A 1 193 ? -11.896 10.764 18.418 1.00 75.75 193 ILE A C 1
ATOM 1558 O O . ILE A 1 193 ? -12.101 10.069 19.414 1.00 75.75 193 ILE A O 1
ATOM 1562 N N . LYS A 1 194 ? -11.504 12.039 18.534 1.00 69.44 194 LYS A N 1
ATOM 1563 C CA . LYS A 1 194 ? -11.257 12.686 19.838 1.00 69.44 194 LYS A CA 1
ATOM 1564 C C . LYS A 1 194 ? -12.537 13.051 20.597 1.00 69.44 194 LYS A C 1
ATOM 1566 O O . LYS A 1 194 ? -12.526 13.084 21.826 1.00 69.44 194 LYS A O 1
ATOM 1571 N N . GLN A 1 195 ? -13.636 13.335 19.900 1.00 62.00 195 GLN A N 1
ATOM 1572 C CA . GLN A 1 195 ? -14.918 13.693 20.522 1.00 62.00 195 GLN A CA 1
ATOM 1573 C C . GLN A 1 195 ? -15.521 12.618 21.454 1.00 62.00 195 GLN A C 1
ATOM 1575 O O . GLN A 1 195 ? -15.894 12.982 22.572 1.00 62.00 195 GLN A O 1
ATOM 1580 N N . PRO A 1 196 ? -15.598 11.322 21.088 1.00 56.88 196 PRO A N 1
ATOM 1581 C CA . PRO A 1 196 ? -16.158 10.291 21.964 1.00 56.88 196 PRO A CA 1
ATOM 1582 C C . PRO A 1 196 ? -15.342 10.091 23.249 1.00 56.88 196 PRO A C 1
ATOM 1584 O O . PRO A 1 196 ? -15.933 9.931 24.311 1.00 56.88 196 PRO A O 1
ATOM 1587 N N . GLN A 1 197 ? -14.008 10.214 23.201 1.00 54.47 197 GLN A N 1
ATOM 1588 C CA . GLN A 1 197 ? -13.170 10.126 24.408 1.00 54.47 197 GLN A CA 1
ATOM 1589 C C . GLN A 1 197 ? -13.447 11.255 25.411 1.00 54.47 197 GLN A C 1
ATOM 1591 O O . GLN A 1 197 ? -13.380 11.047 26.621 1.00 54.47 197 GLN A O 1
ATOM 1596 N N . LYS A 1 198 ? -13.774 12.455 24.919 1.00 53.09 198 LYS A N 1
ATOM 1597 C CA . LYS A 1 198 ? -14.071 13.617 25.766 1.00 53.09 198 LYS A CA 1
ATOM 1598 C C . LYS A 1 198 ? -15.457 13.525 26.416 1.00 53.09 198 LYS A C 1
ATOM 1600 O O . LYS A 1 198 ? -15.640 14.016 27.525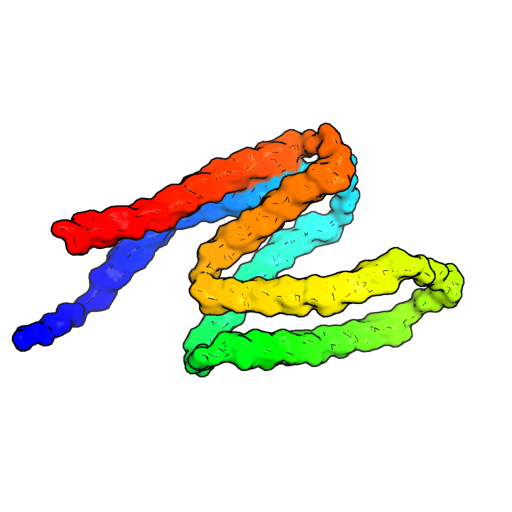 1.00 53.09 198 LYS A O 1
ATOM 1605 N N . ALA A 1 199 ? -16.415 12.894 25.737 1.00 55.91 199 ALA A N 1
ATOM 1606 C CA . ALA A 1 199 ? -17.751 12.650 26.271 1.00 55.91 199 ALA A CA 1
ATOM 1607 C C . ALA A 1 199 ? -17.742 11.591 27.386 1.00 55.91 199 ALA A C 1
ATOM 1609 O O . ALA A 1 199 ? -18.379 11.803 28.412 1.00 55.91 199 ALA A O 1
ATOM 1610 N N . ASP A 1 200 ? -16.982 10.502 27.235 1.00 51.28 200 ASP A N 1
ATOM 1611 C CA . ASP A 1 200 ? -16.862 9.479 28.286 1.00 51.28 200 ASP A CA 1
ATOM 1612 C C . ASP A 1 200 ? -16.164 10.019 29.544 1.00 51.28 200 ASP A C 1
ATOM 1614 O O . ASP A 1 200 ? -16.615 9.751 30.655 1.00 51.28 200 ASP A O 1
ATOM 1618 N N . TYR A 1 201 ? -15.126 10.850 29.395 1.00 52.19 201 TYR A N 1
ATOM 1619 C CA . TYR A 1 201 ? -14.422 11.442 30.541 1.00 52.19 201 TYR A CA 1
ATOM 1620 C C . TYR A 1 201 ? -15.314 12.383 31.369 1.00 52.19 201 TYR A C 1
ATOM 1622 O O . TYR A 1 201 ? -15.257 12.371 32.594 1.00 52.19 201 TYR A O 1
ATOM 1630 N N . ASN A 1 202 ? -16.180 13.157 30.707 1.00 54.47 202 ASN A N 1
ATOM 1631 C CA . ASN A 1 202 ? -17.110 14.076 31.368 1.00 54.47 202 ASN A CA 1
ATOM 1632 C C . ASN A 1 202 ? -18.302 13.375 32.048 1.00 54.47 202 ASN A C 1
ATOM 1634 O O . ASN A 1 202 ? -18.990 14.006 32.840 1.00 54.47 202 ASN A O 1
ATOM 1638 N N . ASN A 1 203 ? -18.571 12.103 31.735 1.00 52.41 203 ASN A N 1
ATOM 1639 C CA . ASN A 1 203 ? -19.620 11.309 32.390 1.00 52.41 203 ASN A CA 1
ATOM 1640 C C . ASN A 1 203 ? -19.099 10.506 33.598 1.00 52.41 203 ASN A C 1
ATOM 1642 O O . ASN A 1 203 ? -19.885 9.875 34.302 1.00 52.41 203 ASN A O 1
ATOM 1646 N N . LEU A 1 204 ? -17.780 10.500 33.817 1.00 52.78 204 LEU A N 1
ATOM 1647 C CA . LEU A 1 204 ? -17.098 9.841 34.938 1.00 52.78 204 LEU A CA 1
ATOM 1648 C C . LEU A 1 204 ? -16.665 10.827 36.043 1.00 52.78 204 LEU A C 1
ATOM 1650 O O . LEU A 1 204 ? -16.211 10.378 37.096 1.00 52.78 204 LEU A O 1
ATOM 1654 N N . SER A 1 205 ? -16.796 12.137 35.803 1.00 45.56 205 SER A N 1
ATOM 1655 C CA . SER A 1 205 ? -16.573 13.233 36.760 1.00 45.56 205 SER A CA 1
ATOM 1656 C C . SER A 1 205 ? -17.886 13.765 37.316 1.00 45.56 205 SER A C 1
ATOM 1658 O O . SER A 1 205 ? -17.950 14.009 38.538 1.00 45.56 205 SER A O 1
#

Radius of gyration: 22.4 Å; chains: 1; bounding box: 60×43×62 Å

Secondary structure (DSSP, 8-state):
-PPP---HHHHHHHHHHHHSSSHHHHHHHHHHHHHHT--BTTB---HHHHHHHHHHHHHHHHHHHHHHHHHHHHT-S-HHHHHHHHHHHHHHHHHHHHHHHHHT----TT----HHHHHHHHHHHHHHHHHHHHHHHHHHHS-HHHHHHHHHHHHHHHHHHHHHHTT-----HHHHHHHHHHHHHHHHHHHHHHHHHHHHHHT--